Protein 5WOQ (pdb70)

Secondary structure (DSSP, 8-state):
---HHHHHHHHHHHHHHTTT--HHHHHHHHTS-HHHHHHHHTTSSPPPHHHHHHHHHHHT--HHHHHHHHHHHHHHHHH-/----HHHHHHHHHHHHHHHTT--HHHHHHHHTS-HHHHHHHHTT-S---HHHHHHHHHHHT--HHHHHHHHHHHHHHHHHHHHH-/--HHHHHHHHHHHHHHHTT--HHHHHHHHTS-HHHHHHHHTTSSPPPHHHHHHHHHHHT--HHHHHHHHHHHHHHHHHHHHH-

B-factor: mean 49.93, std 17.86, range [20.69, 115.76]

CATH classification: 1.10.260.40

Foldseek 3Di:
DDDLQQLLLCLLVCLQVVVPHALVQLCVQLVHDSVQNVCSNNSNDDDDPSSVVSSCVSSVHDPVVSVVSSVVVVVVVVVD/DPDDLLQLLLCLLVCLCVVVPHDLVQLCVQLVHDSVVNVCSNRSNDDDDPSSSCSSCVSSVHHVVVSVVSSVVVVVVVVVVVVVD/DDLQALLLCLLVVLCVVVPHDLCQLCVQLVHDSVVNNCSNNSNDDDDPSSSCSSCVSSVHDVVVSVVSSVVVVVVVVVVVVVD

Nearest PDB structures (foldseek):
  5woq-assembly2_C  TM=1.003E+00  e=6.553E-11  Mycolicibacterium smegmatis MC2 155
  4i6u-assembly1_A  TM=8.910E-01  e=2.067E-04  Enterobacter sp. RFL1396
  3fya-assembly1_A  TM=8.911E-01  e=2.067E-04  Enterobacter sp. RFL1396
  3g5g-assembly5_J  TM=8.930E-01  e=4.226E-04  Enterobacter sp. RFL1396
  3g5g-assembly1_A  TM=8.977E-01  e=5.266E-04  Enterobacter sp. RFL1396

Structure (mmCIF, N/CA/C/O backbone):
data_5WOQ
#
_entry.id   5WOQ
#
_cell.length_a   101.500
_cell.length_b   54.870
_cell.length_c   60.090
_cell.angle_alpha   90.000
_cell.angle_beta   117.100
_cell.angle_gamma   90.000
#
_symmetry.space_group_name_H-M   'C 1 2 1'
#
loop_
_entity.id
_entity.type
_entity.pdbx_description
1 polymer 'Transcriptional regulator ClgR'
2 water water
#
loop_
_atom_site.group_PDB
_atom_site.id
_atom_site.type_symbol
_atom_site.label_atom_id
_atom_site.label_alt_id
_atom_site.label_comp_id
_atom_site.label_asym_id
_atom_site.label_entity_id
_atom_site.label_seq_id
_atom_site.pdbx_PDB_ins_code
_atom_site.Cartn_x
_atom_site.Cartn_y
_atom_site.Cartn_z
_atom_site.occupancy
_atom_site.B_iso_or_equiv
_atom_site.auth_seq_id
_atom_site.auth_comp_id
_atom_site.auth_asym_id
_atom_site.auth_atom_id
_atom_site.pdbx_PDB_model_num
ATOM 1 N N . THR A 1 10 ? 28.304 -23.601 -26.371 1.00 91.85 2 THR A N 1
ATOM 2 C CA . THR A 1 10 ? 28.776 -24.328 -25.194 1.00 83.49 2 THR A CA 1
ATOM 3 C C . THR A 1 10 ? 27.605 -24.796 -24.329 1.00 77.75 2 THR A C 1
ATOM 4 O O . THR A 1 10 ? 27.307 -25.991 -24.274 1.00 71.47 2 THR A O 1
ATOM 6 N N . ALA A 1 11 ? 26.963 -23.846 -23.647 1.00 75.90 3 ALA A N 1
ATOM 7 C CA . ALA A 1 11 ? 25.780 -24.153 -22.854 1.00 71.07 3 ALA A CA 1
ATOM 8 C C . ALA A 1 11 ? 24.685 -24.719 -23.749 1.00 68.22 3 ALA A C 1
ATOM 9 O O . ALA A 1 11 ? 24.474 -24.254 -24.872 1.00 79.88 3 ALA A O 1
ATOM 11 N N . LEU A 1 12 ? 23.999 -25.741 -23.253 1.00 49.40 4 LEU A N 1
ATOM 12 C CA . LEU A 1 12 ? 22.995 -26.450 -24.032 1.00 44.96 4 LEU A CA 1
ATOM 13 C C . LEU A 1 12 ? 21.614 -25.853 -23.792 1.00 44.99 4 LEU A C 1
ATOM 14 O O . LEU A 1 12 ? 21.302 -25.398 -22.688 1.00 38.23 4 LEU A O 1
ATOM 19 N N . LEU A 1 13 ? 20.775 -25.886 -24.834 1.00 36.58 5 LEU A N 1
ATOM 20 C CA . LEU A 1 13 ? 19.406 -25.413 -24.680 1.00 42.28 5 LEU A CA 1
ATOM 21 C C . LEU A 1 13 ? 18.780 -25.904 -23.373 1.00 39.96 5 LEU A C 1
ATOM 22 O O . LEU A 1 13 ? 18.214 -25.112 -22.614 1.00 37.98 5 LEU A O 1
ATOM 27 N N . ARG A 1 14 ? 18.922 -27.199 -23.061 1.00 34.71 6 ARG A N 1
ATOM 28 C CA . ARG A 1 14 ? 18.207 -27.748 -21.902 1.00 35.89 6 ARG A CA 1
ATOM 29 C C . ARG A 1 14 ? 18.742 -27.212 -20.572 1.00 39.87 6 ARG A C 1
ATOM 30 O O . ARG A 1 14 ? 17.987 -27.136 -19.596 1.00 36.47 6 ARG A O 1
ATOM 38 N N . GLU A 1 15 ? 20.022 -26.833 -20.505 1.00 35.67 7 GLU A N 1
ATOM 39 C CA . GLU A 1 15 ? 20.549 -26.231 -19.278 1.00 34.81 7 GLU A CA 1
ATOM 40 C C . GLU A 1 15 ? 19.990 -24.828 -19.057 1.00 38.97 7 GLU A C 1
ATOM 41 O O . GLU A 1 15 ? 19.656 -24.454 -17.924 1.00 35.20 7 GLU A O 1
ATOM 47 N N . VAL A 1 16 ? 19.902 -24.029 -20.125 1.00 35.62 8 VAL A N 1
ATOM 48 C CA . VAL A 1 16 ? 19.395 -22.666 -19.989 1.00 34.45 8 VAL A CA 1
ATOM 49 C C . VAL A 1 16 ? 17.892 -22.682 -19.785 1.00 34.59 8 VAL A C 1
ATOM 50 O O . VAL A 1 16 ? 17.347 -21.891 -18.998 1.00 37.35 8 VAL A O 1
ATOM 54 N N . ILE A 1 17 ? 17.194 -23.595 -20.474 1.00 31.81 9 ILE A N 1
ATOM 55 C CA . ILE A 1 17 ? 15.759 -23.750 -20.241 1.00 33.62 9 ILE A CA 1
ATOM 56 C C . ILE A 1 17 ? 15.507 -24.212 -18.815 1.00 30.75 9 ILE A C 1
ATOM 57 O O . ILE A 1 17 ? 14.570 -23.744 -18.154 1.00 28.18 9 ILE A O 1
ATOM 62 N N . GLY A 1 18 ? 16.333 -25.147 -18.327 1.00 30.89 10 GLY A N 1
ATOM 63 C CA . GLY A 1 18 ? 16.118 -25.704 -16.999 1.00 28.75 10 GLY A CA 1
ATOM 64 C C . GLY A 1 18 ? 16.228 -24.656 -15.909 1.00 29.82 10 GLY A C 1
ATOM 65 O O . GLY A 1 18 ? 15.419 -24.630 -14.972 1.00 28.81 10 GLY A O 1
ATOM 66 N N . ASP A 1 19 ? 17.220 -23.769 -16.027 1.00 25.94 11 ASP A N 1
ATOM 67 C CA . ASP A 1 19 ? 17.380 -22.689 -15.056 1.00 32.98 11 ASP A CA 1
ATOM 68 C C . ASP A 1 19 ? 16.177 -21.767 -15.062 1.00 32.67 11 ASP A C 1
ATOM 69 O O . ASP A 1 19 ? 15.741 -21.302 -14.007 1.00 27.85 11 ASP A O 1
ATOM 74 N N . VAL A 1 20 ? 15.658 -21.456 -16.252 1.00 31.00 12 VAL A N 1
ATOM 75 C CA . VAL A 1 20 ? 14.457 -20.630 -16.359 1.00 29.21 12 VAL A CA 1
ATOM 76 C C . VAL A 1 20 ? 13.283 -21.322 -15.690 1.00 25.07 12 VAL A C 1
ATOM 77 O O . VAL A 1 20 ? 12.506 -20.691 -14.968 1.00 28.09 12 VAL A O 1
ATOM 81 N N . LEU A 1 21 ? 13.132 -22.633 -15.910 1.00 25.21 13 LEU A N 1
ATOM 82 C CA . LEU A 1 21 ? 12.014 -23.344 -15.278 1.00 29.01 13 LEU A CA 1
ATOM 83 C C . LEU A 1 21 ? 12.170 -23.389 -13.759 1.00 30.00 13 LEU A C 1
ATOM 84 O O . LEU A 1 21 ? 11.193 -23.205 -13.017 1.00 25.77 13 LEU A O 1
ATOM 89 N N . ARG A 1 22 ? 13.384 -23.638 -13.279 1.00 25.91 14 ARG A N 1
ATOM 90 C CA . ARG A 1 22 ? 13.619 -23.669 -11.838 1.00 29.24 14 ARG A CA 1
ATOM 91 C C . ARG A 1 22 ? 13.330 -22.317 -11.208 1.00 29.40 14 ARG A C 1
ATOM 92 O O . ARG A 1 22 ? 12.709 -22.241 -10.139 1.00 30.88 14 ARG A O 1
ATOM 100 N N . ASN A 1 23 ? 13.796 -21.238 -11.845 1.00 25.37 15 ASN A N 1
ATOM 101 C CA . ASN A 1 23 ? 13.535 -19.902 -11.321 1.00 28.08 15 ASN A CA 1
ATOM 102 C C . ASN A 1 23 ? 12.045 -19.595 -11.319 1.00 32.60 15 ASN A C 1
ATOM 103 O O . ASN A 1 23 ? 11.539 -18.984 -10.373 1.00 28.50 15 ASN A O 1
ATOM 108 N N . ALA A 1 24 ? 11.323 -20.002 -12.370 1.00 28.95 16 ALA A N 1
ATOM 109 C CA . ALA A 1 24 ? 9.873 -19.791 -12.378 1.00 28.62 16 ALA A CA 1
ATOM 110 C C . ALA A 1 24 ? 9.191 -20.537 -11.237 1.00 30.59 16 ALA A C 1
ATOM 111 O O . ALA A 1 24 ? 8.245 -20.017 -10.633 1.00 31.08 16 ALA A O 1
ATOM 113 N N . ARG A 1 25 ? 9.665 -21.738 -10.908 1.00 25.17 17 ARG A N 1
ATOM 114 C CA . ARG A 1 25 ? 9.039 -22.512 -9.826 1.00 26.69 17 ARG A CA 1
ATOM 115 C C . ARG A 1 25 ? 9.351 -21.907 -8.457 1.00 33.11 17 ARG A C 1
ATOM 116 O O . ARG A 1 25 ? 8.442 -21.680 -7.648 1.00 32.71 17 ARG A O 1
ATOM 124 N N . THR A 1 26 ? 10.633 -21.648 -8.166 1.00 32.03 18 THR A N 1
ATOM 125 C CA . THR A 1 26 ? 10.977 -21.147 -6.834 1.00 33.73 18 THR A CA 1
ATOM 126 C C . THR A 1 26 ? 10.483 -19.727 -6.641 1.00 33.74 18 THR A C 1
ATOM 127 O O . THR A 1 26 ? 10.227 -19.327 -5.506 1.00 37.61 18 THR A O 1
ATOM 131 N N . ASP A 1 27 ? 10.308 -18.964 -7.726 1.00 29.65 19 ASP A N 1
ATOM 132 C CA . ASP A 1 27 ? 9.721 -17.633 -7.579 1.00 34.14 19 ASP A CA 1
ATOM 133 C C . ASP A 1 27 ? 8.260 -17.673 -7.127 1.00 40.51 19 ASP A C 1
ATOM 134 O O . ASP A 1 27 ? 7.676 -16.603 -6.878 1.00 35.61 19 ASP A O 1
ATOM 139 N N . GLN A 1 28 ? 7.648 -18.863 -7.049 1.00 35.19 20 GLN A N 1
ATOM 140 C CA . GLN A 1 28 ? 6.324 -19.041 -6.443 1.00 26.43 20 GLN A CA 1
ATOM 141 C C . GLN A 1 28 ? 6.375 -19.957 -5.222 1.00 35.27 20 GLN A C 1
ATOM 142 O O . GLN A 1 28 ? 5.313 -20.402 -4.726 1.00 26.79 20 GLN A O 1
ATOM 148 N N . GLY A 1 29 ? 7.579 -20.273 -4.745 1.00 39.65 21 GLY A N 1
ATOM 149 C CA . GLY A 1 29 ? 7.753 -21.122 -3.584 1.00 47.97 21 GLY A CA 1
ATOM 150 C C . GLY A 1 29 ? 7.179 -22.510 -3.733 1.00 43.00 21 GLY A C 1
ATOM 151 O O . GLY A 1 29 ? 6.834 -23.130 -2.727 1.00 41.13 21 GLY A O 1
ATOM 152 N N . ARG A 1 30 ? 7.055 -23.013 -4.963 1.00 43.97 22 ARG A N 1
ATOM 153 C CA . ARG A 1 30 ? 6.483 -24.330 -5.198 1.00 39.13 22 ARG A CA 1
ATOM 154 C C . ARG A 1 30 ? 7.561 -25.393 -5.122 1.00 35.40 22 ARG A C 1
ATOM 155 O O . ARG A 1 30 ? 8.722 -25.142 -5.439 1.00 33.58 22 ARG A O 1
ATOM 163 N N . THR A 1 31 ? 7.167 -26.583 -4.704 1.00 34.05 23 THR A N 1
ATOM 164 C CA . THR A 1 31 ? 8.117 -27.676 -4.613 1.00 37.03 23 THR A CA 1
ATOM 165 C C . THR A 1 31 ? 8.165 -28.438 -5.935 1.00 31.47 23 THR A C 1
ATOM 166 O O . THR A 1 31 ? 7.237 -28.384 -6.747 1.00 34.69 23 THR A O 1
ATOM 170 N N . LEU A 1 32 ? 9.272 -29.153 -6.145 1.00 29.48 24 LEU A N 1
ATOM 171 C CA . LEU A 1 32 ? 9.307 -30.138 -7.219 1.00 33.81 24 LEU A CA 1
ATOM 172 C C . LEU A 1 32 ? 8.070 -31.033 -7.192 1.00 37.65 24 LEU A C 1
ATOM 173 O O . LEU A 1 32 ? 7.476 -31.321 -8.237 1.00 37.80 24 LEU A O 1
ATOM 178 N N . ARG A 1 33 ? 7.652 -31.475 -5.998 1.00 38.46 25 ARG A N 1
ATOM 179 C CA . ARG A 1 33 ? 6.481 -32.345 -5.919 1.00 41.00 25 ARG A CA 1
ATOM 180 C C . ARG A 1 33 ? 5.238 -31.669 -6.494 1.00 36.91 25 ARG A C 1
ATOM 181 O O . ARG A 1 33 ? 4.486 -32.287 -7.255 1.00 34.03 25 ARG A O 1
ATOM 189 N N . GLU A 1 34 ? 5.005 -30.398 -6.153 1.00 34.38 26 GLU A N 1
ATOM 190 C CA . GLU A 1 34 ? 3.771 -29.738 -6.582 1.00 34.12 26 GLU A CA 1
ATOM 191 C C . GLU A 1 34 ? 3.742 -29.516 -8.088 1.00 33.76 26 GLU A C 1
ATOM 192 O O . GLU A 1 34 ? 2.700 -29.692 -8.737 1.00 32.24 26 GLU A O 1
ATOM 198 N N . VAL A 1 35 ? 4.869 -29.104 -8.659 1.00 30.52 27 VAL A N 1
ATOM 199 C CA . VAL A 1 35 ? 4.911 -28.842 -10.093 1.00 30.91 27 VAL A CA 1
ATOM 200 C C . VAL A 1 35 ? 4.882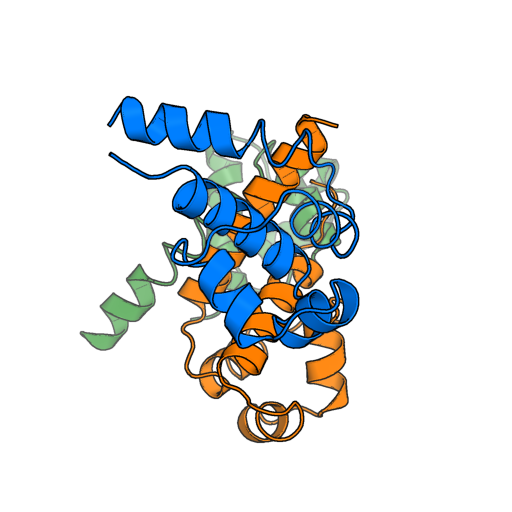 -30.152 -10.875 1.00 30.37 27 VAL A C 1
ATOM 201 O O . VAL A 1 35 ? 4.197 -30.266 -11.895 1.00 29.85 27 VAL A O 1
ATOM 205 N N . SER A 1 36 ? 5.605 -31.165 -10.397 1.00 27.02 28 SER A N 1
ATOM 206 C CA . SER A 1 36 ? 5.614 -32.449 -11.088 1.00 30.44 28 SER A CA 1
ATOM 207 C C . SER A 1 36 ? 4.240 -33.122 -11.033 1.00 33.10 28 SER A C 1
ATOM 208 O O . SER A 1 36 ? 3.803 -33.711 -12.024 1.00 37.80 28 SER A O 1
ATOM 211 N N . ASP A 1 37 ? 3.534 -33.031 -9.899 1.00 33.68 29 ASP A N 1
ATOM 212 C CA . ASP A 1 37 ? 2.161 -33.539 -9.848 1.00 37.80 29 ASP A CA 1
ATOM 213 C C . ASP A 1 37 ? 1.277 -32.832 -10.860 1.00 39.77 29 ASP A C 1
ATOM 214 O O . ASP A 1 37 ? 0.466 -33.467 -11.549 1.00 39.43 29 ASP A O 1
ATOM 219 N N . ALA A 1 38 ? 1.409 -31.508 -10.951 1.00 36.79 30 ALA A N 1
ATOM 220 C CA . ALA A 1 38 ? 0.556 -30.733 -11.845 1.00 40.65 30 ALA A CA 1
ATOM 221 C C . ALA A 1 38 ? 0.863 -31.048 -13.302 1.00 39.87 30 ALA A C 1
ATOM 222 O O . ALA A 1 38 ? -0.051 -31.179 -14.125 1.00 43.90 30 ALA A O 1
ATOM 224 N N . ALA A 1 39 ? 2.145 -31.201 -13.625 1.00 34.26 31 ALA A N 1
ATOM 225 C CA . ALA A 1 39 ? 2.633 -31.538 -14.954 1.00 37.62 31 ALA A CA 1
ATOM 226 C C . ALA A 1 39 ? 2.562 -33.026 -15.250 1.00 43.31 31 ALA A C 1
ATOM 227 O O . ALA A 1 39 ? 2.887 -33.426 -16.370 1.00 42.13 31 ALA A O 1
ATOM 229 N N . ARG A 1 40 ? 2.190 -33.848 -14.267 1.00 42.21 32 ARG A N 1
ATOM 230 C CA . ARG A 1 40 ? 2.040 -35.291 -14.444 1.00 44.73 32 ARG A CA 1
ATOM 231 C C . ARG A 1 40 ? 3.349 -35.956 -14.879 1.00 47.09 32 ARG A C 1
ATOM 232 O O . ARG A 1 40 ? 3.389 -36.763 -15.811 1.00 48.63 32 ARG A O 1
ATOM 240 N N . VAL A 1 41 ? 4.433 -35.626 -14.176 1.00 40.50 33 VAL A N 1
ATOM 241 C CA . VAL A 1 41 ? 5.725 -36.268 -14.385 1.00 40.63 33 VAL A CA 1
ATOM 242 C C . VAL A 1 41 ? 6.321 -36.570 -13.027 1.00 41.95 33 VAL A C 1
ATOM 243 O O . VAL A 1 41 ? 5.935 -35.987 -12.012 1.00 44.26 33 VAL A O 1
ATOM 247 N N . SER A 1 42 ? 7.285 -37.482 -13.016 1.00 38.16 34 SER A N 1
ATOM 248 C CA . SER A 1 42 ? 7.934 -37.817 -11.763 1.00 42.02 34 SER A CA 1
ATOM 249 C C . SER A 1 42 ? 8.728 -36.625 -11.251 1.00 39.90 34 SER A C 1
ATOM 250 O O . SER A 1 42 ? 9.210 -35.786 -12.016 1.00 35.03 34 SER A O 1
ATOM 253 N N . LEU A 1 43 ? 8.829 -36.546 -9.928 1.00 38.25 35 LEU A N 1
ATOM 254 C CA . LEU A 1 43 ? 9.662 -35.532 -9.295 1.00 42.69 35 LEU A CA 1
ATOM 255 C C . LEU A 1 43 ? 11.100 -35.597 -9.816 1.00 43.73 35 LEU A C 1
ATOM 256 O O . LEU A 1 43 ? 11.706 -34.570 -10.149 1.00 36.27 35 LEU A O 1
ATOM 261 N N . GLY A 1 44 ? 11.655 -36.806 -9.917 1.00 38.07 36 GLY A N 1
ATOM 262 C CA . GLY A 1 44 ? 13.037 -36.936 -10.364 1.00 40.99 36 GLY A CA 1
ATOM 263 C C . GLY A 1 44 ? 13.230 -36.486 -11.799 1.00 43.45 36 GLY A C 1
ATOM 264 O O . GLY A 1 44 ? 14.262 -35.904 -12.149 1.00 38.29 36 GLY A O 1
ATOM 265 N N . TYR A 1 45 ? 12.234 -36.733 -12.649 1.00 39.35 37 TYR A N 1
ATOM 266 C CA . TYR A 1 45 ? 12.321 -36.247 -14.014 1.00 37.62 37 TYR A CA 1
ATOM 267 C C . TYR A 1 45 ? 12.310 -34.727 -14.052 1.00 37.95 37 TYR A C 1
ATOM 268 O O . TYR A 1 45 ? 13.128 -34.113 -14.744 1.00 33.82 37 TYR A O 1
ATOM 277 N N . LEU A 1 46 ? 11.395 -34.095 -13.307 1.00 34.17 38 LEU A N 1
ATOM 278 C CA . LEU A 1 46 ? 11.379 -32.636 -13.290 1.00 29.88 38 LEU A CA 1
ATOM 279 C C . LEU A 1 46 ? 12.698 -32.082 -12.765 1.00 25.82 38 LEU A C 1
ATOM 28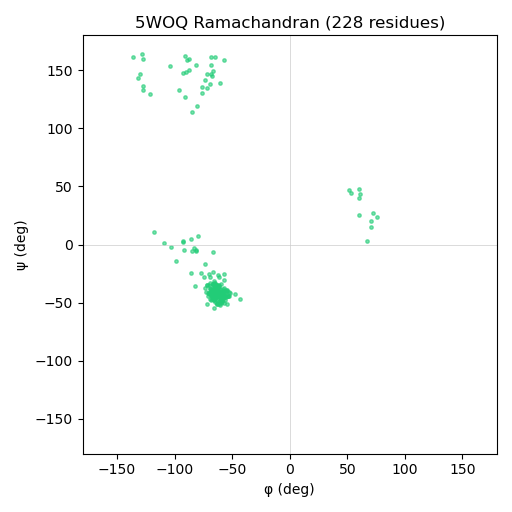0 O O . LEU A 1 46 ? 13.252 -31.135 -13.340 1.00 31.52 38 LEU A O 1
ATOM 285 N N . SER A 1 47 ? 13.228 -32.667 -11.684 1.00 27.08 39 SER A N 1
ATOM 286 C CA . SER A 1 47 ? 14.487 -32.185 -11.135 1.00 33.00 39 SER A CA 1
ATOM 287 C C . SER A 1 47 ? 15.587 -32.222 -12.187 1.00 36.93 39 SER A C 1
ATOM 288 O O . SER A 1 47 ? 16.334 -31.256 -12.344 1.00 29.52 39 SER A O 1
ATOM 291 N N . GLU A 1 48 ? 15.686 -33.331 -12.928 1.00 30.78 40 GLU A N 1
ATOM 292 C CA . GLU A 1 48 ? 16.714 -33.463 -13.961 1.00 34.67 40 GLU A CA 1
ATOM 293 C C . GLU A 1 48 ? 16.501 -32.500 -15.129 1.00 36.93 40 GLU A C 1
ATOM 294 O O . GLU A 1 48 ? 17.481 -32.033 -15.729 1.00 38.22 40 GLU A O 1
ATOM 300 N N . VAL A 1 49 ? 15.246 -32.200 -15.476 1.00 29.59 41 VAL A N 1
ATOM 301 C CA . VAL A 1 49 ? 14.966 -31.171 -16.477 1.00 29.70 41 VAL A CA 1
ATOM 302 C C . VAL A 1 49 ? 15.454 -29.814 -15.983 1.00 33.76 41 VAL A C 1
ATOM 303 O O . VAL A 1 49 ? 16.097 -29.057 -16.722 1.00 31.05 41 VAL A O 1
ATOM 307 N N . GLU A 1 50 ? 15.183 -29.493 -14.714 1.00 26.12 42 GLU A N 1
ATOM 308 C CA . GLU A 1 50 ? 15.609 -28.207 -14.159 1.00 28.77 42 GLU A CA 1
ATOM 309 C C . GLU A 1 50 ? 17.129 -28.087 -14.117 1.00 33.10 42 GLU A C 1
ATOM 310 O O . GLU A 1 50 ? 17.680 -26.994 -14.323 1.00 31.33 42 GLU A O 1
ATOM 316 N N . ARG A 1 51 ? 17.822 -29.191 -13.812 1.00 31.90 43 ARG A N 1
ATOM 317 C CA A ARG A 1 51 ? 19.281 -29.204 -13.783 0.50 30.54 43 ARG A CA 1
ATOM 318 C CA B ARG A 1 51 ? 19.279 -29.205 -13.784 0.50 30.56 43 ARG A CA 1
ATOM 319 C C . ARG A 1 51 ? 19.902 -29.282 -15.172 1.00 31.94 43 ARG A C 1
ATOM 320 O O . ARG A 1 51 ? 21.132 -29.306 -15.283 1.00 34.63 43 ARG A O 1
ATOM 335 N N . GLY A 1 52 ? 19.097 -29.350 -16.226 1.00 35.30 44 GLY A N 1
ATOM 336 C CA . GLY A 1 52 ? 19.665 -29.410 -17.558 1.00 36.56 44 GLY A CA 1
ATOM 337 C C . GLY A 1 52 ? 20.242 -30.746 -17.958 1.00 37.13 44 GLY A C 1
ATOM 338 O O . GLY A 1 52 ? 21.089 -30.800 -18.853 1.00 36.23 44 GLY A O 1
ATOM 339 N N . ARG A 1 53 ? 19.806 -31.840 -17.353 1.00 33.71 45 ARG A N 1
ATOM 340 C CA A ARG A 1 53 ? 20.341 -33.144 -17.711 0.50 41.54 45 ARG A CA 1
ATOM 341 C CA B ARG A 1 53 ? 20.334 -33.152 -17.691 0.50 41.48 45 ARG A CA 1
ATOM 342 C C . ARG A 1 53 ? 19.343 -34.025 -18.449 1.00 45.25 45 ARG A C 1
ATOM 343 O O . ARG A 1 53 ? 19.746 -35.066 -18.982 1.00 45.27 45 ARG A O 1
ATOM 358 N N . LYS A 1 54 ? 18.066 -33.630 -18.518 1.00 37.07 46 LYS A N 1
ATOM 359 C CA . LYS A 1 54 ? 17.064 -34.340 -19.302 1.00 38.87 46 LYS A CA 1
ATOM 360 C C . LYS A 1 54 ? 16.366 -33.358 -20.233 1.00 38.08 46 LYS A C 1
ATOM 361 O O . LYS A 1 54 ? 16.001 -32.257 -19.815 1.00 40.15 46 LYS A O 1
ATOM 363 N N . GLU A 1 55 ? 16.161 -33.756 -21.487 1.00 34.61 47 GLU A N 1
ATOM 364 C CA . GLU A 1 55 ? 15.385 -32.933 -22.410 1.00 34.94 47 GLU A CA 1
ATOM 365 C C . GLU A 1 55 ? 13.901 -33.063 -22.097 1.00 44.19 47 GLU A C 1
ATOM 366 O O . GLU A 1 55 ? 13.382 -34.179 -21.985 1.00 44.29 47 GLU A O 1
ATOM 372 N N . ALA A 1 56 ? 13.213 -31.931 -21.975 1.00 36.50 48 ALA A N 1
ATOM 373 C CA . ALA A 1 56 ? 11.763 -31.941 -21.833 1.00 34.35 48 ALA A CA 1
ATOM 374 C C . ALA A 1 56 ? 11.111 -31.855 -23.207 1.00 32.70 48 ALA A C 1
ATOM 375 O O . ALA A 1 56 ? 11.433 -30.961 -23.993 1.00 33.50 48 ALA A O 1
ATOM 377 N N . SER A 1 57 ? 10.204 -32.791 -23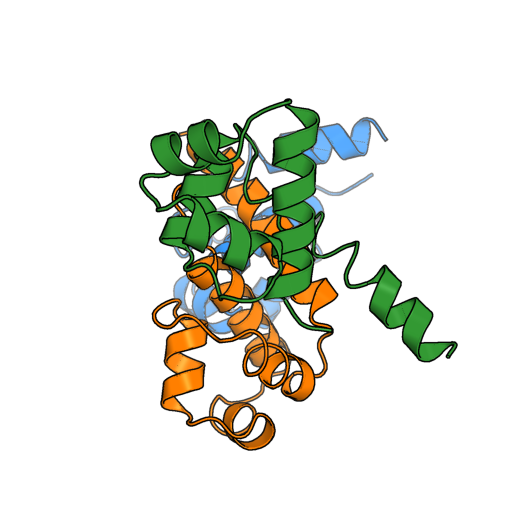.500 1.00 36.51 49 SER A N 1
ATOM 378 C CA . SER A 1 57 ? 9.407 -32.700 -24.716 1.00 36.35 49 SER A CA 1
ATOM 379 C C . SER A 1 57 ? 8.636 -31.380 -24.746 1.00 41.54 49 SER A C 1
ATOM 380 O O . SER A 1 57 ? 8.418 -30.730 -23.715 1.00 35.41 49 SER A O 1
ATOM 383 N N . SER A 1 58 ? 8.233 -30.967 -25.950 1.00 33.19 50 SER A N 1
ATOM 384 C CA . SER A 1 58 ? 7.412 -29.761 -26.038 1.00 34.37 50 SER A CA 1
ATOM 385 C C . SER A 1 58 ? 6.144 -29.911 -25.215 1.00 29.95 50 SER A C 1
ATOM 386 O O . SER A 1 58 ? 5.693 -28.956 -24.566 1.00 32.39 50 SER A O 1
ATOM 389 N N . GLU A 1 59 ? 5.559 -31.111 -25.222 1.00 29.78 51 GLU A N 1
ATOM 390 C CA . GLU A 1 59 ? 4.330 -31.335 -24.458 1.00 30.79 51 GLU A CA 1
ATOM 391 C C . GLU A 1 59 ? 4.571 -31.157 -22.961 1.00 35.08 51 GLU A C 1
ATOM 392 O O . GLU A 1 59 ? 3.758 -30.542 -22.252 1.00 33.85 51 GLU A O 1
ATOM 398 N N . LEU A 1 60 ? 5.682 -31.683 -22.456 1.00 36.24 52 LEU A N 1
ATOM 399 C CA . LEU A 1 60 ? 5.955 -31.532 -21.032 1.00 38.82 52 LEU A CA 1
ATOM 400 C C . LEU A 1 60 ? 6.312 -30.091 -20.686 1.00 38.06 52 LEU A C 1
ATOM 401 O O . LEU A 1 60 ? 5.875 -29.565 -19.658 1.00 38.55 52 LEU A O 1
ATOM 406 N N . LEU A 1 61 ? 7.111 -29.435 -21.524 1.00 30.31 53 LEU A N 1
ATOM 407 C CA . LEU A 1 61 ? 7.384 -28.018 -21.317 1.00 28.31 53 LEU A CA 1
ATOM 408 C C . LEU A 1 61 ? 6.090 -27.218 -21.199 1.00 31.29 53 LEU A C 1
ATOM 409 O O . LEU A 1 61 ? 5.964 -26.338 -20.337 1.00 30.86 53 LEU A O 1
ATOM 414 N N . SER A 1 62 ? 5.126 -27.487 -22.072 1.00 25.66 54 SER A N 1
ATOM 415 C CA A SER A 1 62 ? 3.874 -26.744 -22.008 0.38 28.14 54 SER A CA 1
ATOM 416 C CA B SER A 1 62 ? 3.873 -26.743 -22.007 0.62 26.34 54 SER A CA 1
ATOM 417 C C . SER A 1 62 ? 3.127 -27.056 -20.719 1.00 24.88 54 SER A C 1
ATOM 418 O O . SER A 1 62 ? 2.513 -26.166 -20.122 1.00 29.98 54 SER A O 1
ATOM 423 N N . ALA A 1 63 ? 3.177 -28.313 -20.279 1.00 26.55 55 ALA A N 1
ATOM 424 C CA . ALA A 1 63 ? 2.518 -28.696 -19.034 1.00 28.85 55 ALA A CA 1
ATOM 425 C C . ALA A 1 63 ? 3.163 -28.017 -17.831 1.00 27.12 55 ALA A C 1
ATOM 426 O O . ALA A 1 63 ? 2.458 -27.623 -16.888 1.00 27.31 55 ALA A O 1
ATOM 428 N N . ILE A 1 64 ? 4.498 -27.868 -17.837 1.00 26.10 56 ILE A N 1
ATOM 429 C CA . ILE A 1 64 ? 5.188 -27.149 -16.766 1.00 30.35 56 ILE A CA 1
ATOM 430 C C . ILE A 1 64 ? 4.845 -25.665 -16.799 1.00 25.88 56 ILE A C 1
ATOM 431 O O . ILE A 1 64 ? 4.564 -25.061 -15.758 1.00 29.97 56 ILE A O 1
ATOM 436 N N . CYS A 1 65 ? 4.889 -25.044 -17.980 1.00 24.07 57 CYS A N 1
ATOM 437 C CA . CYS A 1 65 ? 4.479 -23.644 -18.084 1.00 29.50 57 CYS A CA 1
ATOM 438 C C . CYS A 1 65 ? 3.054 -23.437 -17.574 1.00 27.08 57 CYS A C 1
ATOM 439 O O . CYS A 1 65 ? 2.763 -22.438 -16.911 1.00 34.57 57 CYS A O 1
ATOM 442 N N . ASP A 1 66 ? 2.150 -24.349 -17.900 1.00 26.31 58 ASP A N 1
ATOM 443 C CA A ASP A 1 66 ? 0.772 -24.232 -17.427 0.63 28.67 58 ASP A CA 1
ATOM 444 C CA B ASP A 1 66 ? 0.782 -24.201 -17.423 0.37 28.37 58 ASP A CA 1
ATOM 445 C C . ASP A 1 66 ? 0.703 -24.350 -15.907 1.00 27.18 58 ASP A C 1
ATOM 446 O O . ASP A 1 66 ? -0.017 -23.591 -15.246 1.00 30.54 58 ASP A O 1
ATOM 455 N N . ALA A 1 67 ? 1.444 -25.309 -15.334 1.00 28.14 59 ALA A N 1
ATOM 456 C CA . ALA A 1 67 ? 1.467 -25.473 -13.883 1.00 27.95 59 ALA A CA 1
ATOM 457 C C . ALA A 1 67 ? 2.023 -24.240 -13.190 1.00 30.19 59 ALA A C 1
ATOM 458 O O . ALA A 1 67 ? 1.708 -23.985 -12.024 1.00 27.56 59 ALA A O 1
ATOM 460 N N . LEU A 1 68 ? 2.854 -23.472 -13.876 1.00 29.18 60 LEU A N 1
ATOM 461 C CA . LEU A 1 68 ? 3.464 -22.294 -13.288 1.00 31.30 60 LEU A CA 1
ATOM 462 C C . LEU A 1 68 ? 2.815 -20.999 -13.744 1.00 31.12 60 LEU A C 1
ATOM 463 O O . LEU A 1 68 ? 3.243 -19.928 -13.299 1.00 38.44 60 LEU A O 1
ATOM 468 N N . ASP A 1 69 ? 1.823 -21.065 -14.631 1.00 30.22 61 ASP A N 1
ATOM 469 C CA . ASP A 1 69 ? 1.200 -19.870 -15.212 1.00 31.45 61 ASP A CA 1
ATOM 470 C C . ASP A 1 69 ? 2.259 -18.925 -15.778 1.00 31.03 61 ASP A C 1
ATOM 471 O O . ASP A 1 69 ? 2.269 -17.724 -15.508 1.00 35.42 61 ASP A O 1
ATOM 476 N N . VAL A 1 70 ? 3.192 -19.484 -16.538 1.00 32.95 62 VAL A N 1
ATOM 477 C CA A VAL A 1 70 ? 4.210 -18.716 -17.242 0.44 29.74 62 VAL A CA 1
ATOM 478 C CA B VAL A 1 70 ? 4.214 -18.719 -17.242 0.56 29.53 62 VAL A CA 1
ATOM 479 C C . VAL A 1 70 ? 4.036 -18.986 -18.732 1.00 29.23 62 VAL A C 1
ATOM 480 O O . VAL A 1 70 ? 3.918 -20.145 -19.126 1.00 31.68 62 VAL A O 1
ATOM 487 N N . PRO A 1 71 ? 3.968 -17.961 -19.574 1.00 29.66 63 PRO A N 1
ATOM 488 C CA . PRO A 1 71 ? 3.852 -18.207 -21.012 1.00 33.52 63 PRO A CA 1
ATOM 489 C C . PRO A 1 71 ? 5.146 -18.785 -21.559 1.00 33.43 63 PRO A C 1
ATOM 490 O O . PRO A 1 71 ? 6.242 -18.333 -21.213 1.00 31.51 63 PRO A O 1
ATOM 494 N N . LEU A 1 72 ? 4.999 -19.778 -22.437 1.00 29.11 64 LEU A N 1
ATOM 495 C CA . LEU A 1 72 ? 6.156 -20.350 -23.117 1.00 31.20 64 LEU A CA 1
ATOM 496 C C . LEU A 1 72 ? 6.938 -19.292 -23.884 1.00 30.75 64 LEU A C 1
ATOM 497 O O . LEU A 1 72 ? 8.154 -19.416 -24.039 1.00 31.19 64 LEU A O 1
ATOM 502 N N . SER A 1 73 ? 6.268 -18.249 -24.376 1.00 35.99 65 SER A N 1
ATOM 503 C CA . SER A 1 73 ? 6.999 -17.182 -25.048 1.00 32.21 65 SER A CA 1
ATOM 504 C C . SER A 1 73 ? 8.021 -16.549 -24.112 1.00 35.29 65 SER A C 1
ATOM 505 O O . SER A 1 73 ? 9.149 -16.255 -24.518 1.00 33.41 65 SER A O 1
ATOM 508 N N . ARG A 1 74 ? 7.636 -16.313 -22.852 1.00 30.03 66 ARG A N 1
ATOM 509 C CA A ARG A 1 74 ? 8.550 -15.688 -21.903 0.52 34.76 66 ARG A CA 1
ATOM 510 C CA B ARG A 1 74 ? 8.555 -15.684 -21.912 0.48 34.64 66 ARG A CA 1
ATOM 511 C C . ARG A 1 74 ? 9.673 -16.632 -21.503 1.00 30.23 66 ARG A C 1
ATOM 512 O O . ARG A 1 74 ? 10.797 -16.186 -21.252 1.00 33.52 66 ARG A O 1
ATOM 527 N N . VAL A 1 75 ? 9.383 -17.930 -21.410 1.00 29.43 67 VAL A N 1
ATOM 528 C CA . VAL A 1 75 ? 10.432 -18.907 -21.138 1.00 27.90 67 VAL A CA 1
ATOM 529 C C . VAL A 1 75 ? 11.481 -18.869 -22.248 1.00 28.21 67 VAL A C 1
ATOM 530 O O . VAL A 1 75 ? 12.690 -18.851 -21.983 1.00 28.38 67 VAL A O 1
ATOM 534 N N . LEU A 1 76 ? 11.026 -18.828 -23.504 1.00 26.44 68 LEU A N 1
ATOM 535 C CA . LEU A 1 76 ? 11.952 -18.817 -24.640 1.00 24.23 68 LEU A CA 1
ATOM 536 C C . LEU A 1 76 ? 12.756 -17.524 -24.696 1.00 26.46 68 LEU A C 1
ATOM 537 O O . LEU A 1 76 ? 13.968 -17.553 -24.934 1.00 29.59 68 LEU A O 1
ATOM 542 N N . THR A 1 77 ? 12.098 -16.381 -24.502 1.00 27.33 69 THR A N 1
ATOM 543 C CA A THR A 1 77 ? 12.789 -15.097 -24.533 0.73 31.23 69 THR A CA 1
ATOM 544 C CA B THR A 1 77 ? 12.826 -15.121 -24.563 0.27 31.74 69 THR A CA 1
ATOM 545 C C . THR A 1 77 ? 13.798 -14.991 -23.397 1.00 31.83 69 THR A C 1
ATOM 546 O O . THR A 1 77 ? 14.920 -14.506 -23.578 1.00 31.63 69 THR A O 1
ATOM 553 N N . ASP A 1 78 ? 13.406 -15.434 -22.205 1.00 31.37 70 ASP A N 1
ATOM 554 C CA . ASP A 1 78 ? 14.339 -15.363 -21.088 1.00 35.12 70 ASP A CA 1
ATOM 555 C C . ASP A 1 78 ? 15.517 -16.295 -21.303 1.00 32.96 70 ASP A C 1
ATOM 556 O O . ASP A 1 78 ? 16.652 -15.956 -20.957 1.00 35.26 70 ASP A O 1
ATOM 561 N N . ALA A 1 79 ? 15.256 -17.478 -21.865 1.00 30.17 71 ALA A N 1
ATOM 562 C CA . ALA A 1 79 ? 16.328 -18.413 -22.177 1.00 31.99 71 ALA A CA 1
ATOM 563 C C . ALA A 1 79 ? 17.260 -17.839 -23.224 1.00 30.27 71 ALA A C 1
ATOM 564 O O . ALA A 1 79 ? 18.477 -18.027 -23.141 1.00 30.84 71 ALA A O 1
ATOM 566 N N . GLY A 1 80 ? 16.698 -17.160 -24.229 1.00 27.99 72 GLY A N 1
ATOM 567 C CA . GLY A 1 80 ? 17.524 -16.523 -25.249 1.00 34.39 72 GLY A CA 1
ATOM 568 C C . GLY A 1 80 ? 18.402 -15.419 -24.689 1.00 37.44 72 GLY A C 1
ATOM 569 O O . GLY A 1 80 ? 19.580 -15.306 -25.051 1.00 32.76 72 GLY A O 1
ATOM 570 N N . GLU A 1 81 ? 17.844 -14.587 -23.794 1.00 33.83 73 GLU A N 1
ATOM 571 C CA . GLU A 1 81 ? 18.641 -13.543 -23.148 1.00 40.16 73 GLU A CA 1
ATOM 572 C C . GLU A 1 81 ? 19.751 -14.152 -22.305 1.00 40.10 73 GLU A C 1
ATOM 573 O O . GLU A 1 81 ? 20.883 -13.657 -22.303 1.00 45.72 73 GLU A O 1
ATOM 579 N N . SER A 1 82 ? 19.446 -15.229 -21.582 1.00 39.14 74 SER A N 1
ATOM 580 C CA . SER A 1 82 ? 20.484 -15.902 -20.813 1.00 41.51 74 SER A CA 1
ATOM 581 C C . SER A 1 82 ? 21.540 -16.488 -21.733 1.00 43.81 74 SER A C 1
ATOM 582 O O . SER A 1 82 ? 22.742 -16.350 -21.483 1.00 48.36 74 SER A O 1
ATOM 585 N N . MET A 1 83 ? 21.105 -17.155 -22.797 1.00 41.86 75 MET A N 1
ATOM 586 C CA . MET A 1 83 ? 22.052 -17.765 -23.723 1.00 36.58 75 MET A CA 1
ATOM 587 C C . MET A 1 83 ? 22.911 -16.701 -24.402 1.00 42.52 75 MET A C 1
ATOM 588 O O . MET A 1 83 ? 24.100 -16.928 -24.667 1.00 43.37 75 MET A O 1
ATOM 593 N N . ALA A 1 84 ? 22.337 -15.522 -24.672 1.00 44.69 76 ALA A N 1
ATOM 594 C CA . ALA A 1 84 ? 23.125 -14.432 -25.243 1.00 44.70 76 ALA A CA 1
ATOM 595 C C . ALA A 1 84 ? 24.199 -13.966 -24.272 1.00 48.34 76 ALA A C 1
ATOM 596 O O . ALA A 1 84 ? 25.322 -13.646 -24.682 1.00 49.87 76 ALA A O 1
ATOM 598 N N . ARG A 1 85 ? 23.870 -13.922 -22.979 1.00 47.56 77 ARG A N 1
ATOM 599 C CA . ARG A 1 85 ? 24.871 -13.623 -21.967 1.00 57.06 77 ARG A CA 1
ATOM 600 C C . ARG A 1 85 ? 25.989 -14.652 -21.990 1.00 59.74 77 ARG A C 1
ATOM 601 O O . ARG A 1 85 ? 27.173 -14.298 -21.989 1.00 65.97 77 ARG A O 1
ATOM 609 N N . ARG A 1 86 ? 25.629 -15.937 -22.016 1.00 55.88 78 ARG A N 1
ATOM 610 C CA . ARG A 1 86 ? 26.642 -16.987 -22.034 1.00 59.17 78 ARG A CA 1
ATOM 611 C C . ARG A 1 86 ? 27.530 -16.883 -23.269 1.00 63.85 78 ARG A C 1
ATOM 612 O O . ARG A 1 86 ? 28.756 -17.020 -23.170 1.00 71.31 78 ARG A O 1
ATOM 614 N N . GLU A 1 87 ? 26.931 -16.642 -24.441 1.00 58.89 79 GLU A N 1
ATOM 615 C CA . GLU A 1 87 ? 27.726 -16.460 -25.654 1.00 58.52 79 GLU A CA 1
ATOM 616 C C . GLU A 1 87 ? 28.658 -15.259 -25.521 1.00 69.58 79 GLU A C 1
ATOM 617 O O . GLU A 1 87 ? 29.800 -15.288 -25.999 1.00 68.07 79 GLU A O 1
ATOM 623 N N . HIS A 1 88 ? 28.190 -14.194 -24.863 1.00 74.74 80 HIS A N 1
ATOM 624 C CA . HIS A 1 88 ? 28.988 -12.981 -24.733 1.00 81.74 80 HIS A CA 1
ATOM 625 C C . HIS A 1 88 ? 30.133 -13.141 -23.741 1.00 85.57 80 HIS A C 1
ATOM 626 O O . HIS A 1 88 ? 31.064 -12.329 -23.753 1.00 87.84 80 HIS A O 1
ATOM 628 N N . ASP A 1 89 ? 30.083 -14.157 -22.886 1.00 86.22 81 ASP A N 1
ATOM 629 C CA . ASP A 1 89 ? 31.148 -14.405 -21.922 1.00 95.00 81 ASP A CA 1
ATOM 630 C C . ASP A 1 89 ? 32.127 -15.448 -22.461 1.00 96.29 81 ASP A C 1
ATOM 631 O O . ASP A 1 89 ? 32.061 -15.829 -23.634 1.00 93.33 81 ASP A O 1
ATOM 636 N N . MET B 1 9 ? 7.511 -5.986 -9.232 1.00 87.61 1 MET B N 1
ATOM 637 C CA . MET B 1 9 ? 7.496 -4.777 -8.418 1.00 90.15 1 MET B CA 1
ATOM 638 C C . MET B 1 9 ? 6.195 -4.688 -7.629 1.00 95.03 1 MET B C 1
ATOM 639 O O . MET B 1 9 ? 5.935 -3.697 -6.941 1.00 99.22 1 MET B O 1
ATOM 641 N N . THR B 1 10 ? 5.377 -5.734 -7.745 1.00 92.53 2 THR B N 1
ATOM 642 C CA . THR B 1 10 ? 4.117 -5.837 -7.023 1.00 91.21 2 THR B CA 1
ATOM 643 C C . THR B 1 10 ? 4.162 -6.887 -5.922 1.00 82.24 2 THR B C 1
ATOM 644 O O . THR B 1 10 ? 3.145 -7.102 -5.249 1.00 82.66 2 THR B O 1
ATOM 648 N N . ALA B 1 11 ? 5.305 -7.550 -5.730 1.00 66.93 3 ALA B N 1
ATOM 649 C CA . ALA B 1 11 ? 5.459 -8.600 -4.732 1.00 53.84 3 ALA B CA 1
ATOM 650 C C . ALA B 1 11 ? 6.064 -8.024 -3.460 1.00 43.43 3 ALA B C 1
ATOM 651 O O . ALA B 1 11 ? 7.063 -7.297 -3.507 1.00 46.74 3 ALA B O 1
ATOM 653 N N . LEU B 1 12 ? 5.468 -8.372 -2.329 1.00 39.58 4 LEU B N 1
ATOM 654 C CA . LEU B 1 12 ? 5.911 -7.899 -1.028 1.00 33.93 4 LEU B CA 1
ATOM 655 C C . LEU B 1 12 ? 7.078 -8.713 -0.512 1.00 33.63 4 LEU B C 1
ATOM 656 O O . LEU B 1 12 ? 7.188 -9.911 -0.785 1.00 31.64 4 LEU B O 1
ATOM 661 N N . LEU B 1 13 ? 7.873 -8.076 0.353 1.00 35.23 5 LEU B N 1
ATOM 662 C CA . LEU B 1 13 ? 9.054 -8.735 0.890 1.00 34.24 5 LEU B CA 1
ATOM 663 C C . LEU B 1 13 ? 8.682 -10.016 1.623 1.00 34.21 5 LEU B C 1
ATOM 664 O O . LEU B 1 13 ? 9.358 -11.039 1.466 1.00 26.90 5 LEU B O 1
ATOM 669 N N . ARG B 1 14 ? 7.596 -9.992 2.408 1.00 27.52 6 ARG B N 1
ATOM 670 C CA . ARG B 1 14 ? 7.225 -11.196 3.147 1.00 26.86 6 ARG B CA 1
ATOM 671 C C . ARG B 1 14 ? 6.818 -12.335 2.211 1.00 26.28 6 ARG B C 1
ATOM 672 O O . ARG B 1 14 ? 7.018 -13.508 2.556 1.00 28.59 6 ARG B O 1
ATOM 680 N N . GLU B 1 15 ? 6.236 -12.023 1.045 1.00 25.53 7 GLU B N 1
ATOM 681 C CA . GLU B 1 15 ? 5.916 -13.069 0.076 1.00 30.39 7 GLU B CA 1
ATOM 682 C C . GLU B 1 15 ? 7.179 -13.726 -0.456 1.00 32.48 7 GLU B C 1
ATOM 683 O O . GLU B 1 15 ? 7.251 -14.957 -0.569 1.00 24.90 7 GLU B O 1
ATOM 689 N N . VAL B 1 16 ? 8.175 -12.914 -0.822 1.00 26.27 8 VAL B N 1
ATOM 690 C CA . VAL B 1 16 ? 9.378 -13.461 -1.442 1.00 27.97 8 VAL B CA 1
ATOM 691 C C . VAL B 1 16 ? 10.201 -14.226 -0.416 1.00 31.25 8 VAL B C 1
ATOM 692 O O . VAL B 1 16 ? 10.703 -15.323 -0.690 1.00 30.65 8 VAL B O 1
ATOM 696 N N . ILE B 1 17 ? 10.372 -13.653 0.773 1.00 29.62 9 ILE B N 1
ATOM 697 C CA . ILE B 1 17 ? 11.087 -14.351 1.837 1.00 25.75 9 ILE B CA 1
ATOM 698 C C . ILE B 1 17 ? 10.397 -15.668 2.140 1.00 26.56 9 ILE B C 1
ATOM 699 O O . ILE B 1 17 ? 11.048 -16.704 2.327 1.00 28.85 9 ILE B O 1
ATOM 704 N N . GLY B 1 18 ? 9.064 -15.638 2.200 1.00 25.48 10 GLY B N 1
ATOM 705 C CA . GLY B 1 18 ? 8.306 -16.849 2.470 1.00 28.38 10 GLY B CA 1
ATOM 706 C C . GLY B 1 18 ? 8.527 -17.922 1.420 1.00 27.69 10 GLY B C 1
ATOM 707 O O . GLY B 1 18 ? 8.709 -19.088 1.760 1.00 26.50 10 GLY B O 1
ATOM 708 N N . ASP B 1 19 ? 8.544 -17.536 0.130 1.00 23.96 11 ASP B N 1
ATOM 709 C CA . ASP B 1 19 ? 8.870 -18.492 -0.930 1.00 24.93 11 ASP B CA 1
ATOM 710 C C . ASP B 1 19 ? 10.236 -19.128 -0.691 1.00 28.76 11 ASP B C 1
ATOM 711 O O . ASP B 1 19 ? 10.395 -20.351 -0.803 1.00 25.06 11 ASP B O 1
ATOM 716 N N . VAL B 1 20 ? 11.237 -18.309 -0.343 1.00 28.25 12 VAL B N 1
ATOM 717 C CA . VAL B 1 20 ? 12.596 -18.823 -0.192 1.00 32.69 12 VAL B CA 1
ATOM 718 C C . VAL B 1 20 ? 12.669 -19.766 0.998 1.00 30.41 12 VAL B C 1
ATOM 719 O O . VAL B 1 20 ? 13.253 -20.852 0.909 1.00 27.47 12 VAL B O 1
ATOM 723 N N . LEU B 1 21 ? 12.058 -19.374 2.122 1.00 24.85 13 LEU B N 1
ATOM 724 C CA . LEU B 1 21 ? 12.038 -20.246 3.291 1.00 31.42 13 LEU B CA 1
ATOM 725 C C . LEU B 1 21 ? 11.292 -21.542 2.996 1.00 30.01 13 LEU B C 1
ATOM 726 O O . LEU B 1 21 ? 11.730 -22.625 3.408 1.00 33.15 13 LEU B O 1
ATOM 731 N N . ARG B 1 22 ? 10.164 -21.452 2.283 1.00 26.03 14 ARG B N 1
ATOM 732 C CA . ARG B 1 22 ? 9.406 -22.657 1.956 1.00 22.14 14 ARG B CA 1
ATOM 733 C C . ARG B 1 22 ? 10.221 -23.593 1.070 1.00 32.30 14 ARG B C 1
ATOM 734 O O . ARG B 1 22 ? 10.244 -24.808 1.291 1.00 30.29 14 ARG B O 1
ATOM 742 N N . ASN B 1 23 ? 10.888 -23.047 0.056 1.00 28.45 15 ASN B N 1
ATOM 743 C CA . ASN B 1 23 ? 11.742 -23.887 -0.785 1.00 31.16 15 ASN B CA 1
ATOM 744 C C . ASN B 1 23 ? 12.895 -24.485 0.013 1.00 31.42 15 ASN B C 1
ATOM 745 O O . ASN B 1 23 ? 13.267 -25.639 -0.199 1.00 34.02 15 ASN B O 1
ATOM 750 N N . ALA B 1 24 ? 13.477 -23.720 0.934 1.00 35.17 16 ALA B N 1
ATOM 751 C CA . ALA B 1 24 ? 14.611 -24.260 1.677 1.00 40.00 16 ALA B CA 1
ATOM 752 C C . ALA B 1 24 ? 14.179 -25.422 2.564 1.00 33.61 16 ALA B C 1
ATOM 753 O O . ALA B 1 24 ? 14.852 -26.459 2.607 1.00 38.15 16 ALA B O 1
ATOM 755 N N . ARG B 1 25 ? 13.057 -25.276 3.268 1.00 29.26 17 ARG B N 1
ATOM 756 C CA . ARG B 1 25 ? 12.571 -26.376 4.095 1.00 31.11 17 ARG B CA 1
ATOM 757 C C . ARG B 1 25 ? 12.295 -27.611 3.256 1.00 34.47 17 ARG B C 1
ATOM 758 O O . ARG B 1 25 ? 12.714 -28.718 3.606 1.00 33.43 17 ARG B O 1
ATOM 766 N N . THR B 1 26 ? 11.570 -27.446 2.150 1.00 32.62 18 THR B N 1
ATOM 767 C CA . THR B 1 26 ? 11.140 -28.603 1.378 1.00 34.04 18 THR B CA 1
ATOM 768 C C . THR B 1 26 ? 12.260 -29.184 0.520 1.00 36.96 18 THR B C 1
ATOM 769 O O . THR B 1 26 ? 12.200 -30.372 0.191 1.00 41.29 18 THR B O 1
ATOM 773 N N . ASP B 1 27 ? 13.276 -28.386 0.156 1.00 36.70 19 ASP B N 1
ATOM 774 C CA . ASP B 1 27 ? 14.473 -28.949 -0.469 1.00 39.67 19 ASP B CA 1
ATOM 775 C C . ASP B 1 27 ? 15.132 -29.981 0.439 1.00 52.13 19 ASP B C 1
ATOM 776 O O . ASP B 1 27 ? 15.626 -31.013 -0.030 1.00 52.79 19 ASP B O 1
ATOM 781 N N . GLN B 1 28 ? 15.177 -29.703 1.741 1.00 48.09 20 GLN B N 1
ATOM 782 C CA . GLN B 1 28 ? 15.789 -30.615 2.697 1.00 56.12 20 GLN B CA 1
ATOM 783 C C . GLN B 1 28 ? 14.864 -31.755 3.109 1.00 52.60 20 GLN B C 1
ATOM 784 O O . GLN B 1 28 ? 15.296 -32.640 3.856 1.00 55.91 20 GLN B O 1
ATOM 790 N N . GLY B 1 29 ? 13.610 -31.750 2.657 1.00 54.11 21 GLY B N 1
ATOM 791 C CA . GLY B 1 29 ? 12.672 -32.799 3.017 1.00 55.82 21 GLY B CA 1
ATOM 792 C C . GLY B 1 29 ? 12.166 -32.757 4.448 1.00 55.24 21 GLY B C 1
ATOM 793 O O . GLY B 1 29 ? 11.790 -33.802 4.996 1.00 54.51 21 GLY B O 1
ATOM 794 N N . ARG B 1 30 ? 12.132 -31.581 5.068 1.00 46.38 22 ARG B N 1
ATOM 795 C CA . ARG B 1 30 ? 11.751 -31.456 6.469 1.00 46.03 22 ARG B CA 1
ATOM 796 C C . ARG B 1 30 ? 10.338 -30.903 6.609 1.00 38.95 22 ARG B C 1
ATOM 797 O O . ARG B 1 30 ? 9.836 -30.185 5.740 1.00 40.46 22 ARG B O 1
ATOM 805 N N . THR B 1 31 ? 9.698 -31.245 7.724 1.00 42.87 23 THR B N 1
ATOM 806 C CA . THR B 1 31 ? 8.298 -30.905 7.920 1.00 43.10 23 THR B CA 1
ATOM 807 C C . THR B 1 31 ? 8.158 -29.556 8.614 1.00 39.49 23 THR B C 1
ATOM 808 O O . THR B 1 31 ? 9.101 -29.040 9.219 1.00 39.47 23 THR B O 1
ATOM 812 N N . LEU B 1 32 ? 6.958 -28.981 8.509 1.00 31.95 24 LEU B N 1
ATOM 813 C CA . LEU B 1 32 ? 6.650 -27.766 9.259 1.00 34.27 24 LEU B CA 1
ATOM 814 C C . LEU B 1 32 ? 6.836 -27.981 10.753 1.00 32.36 24 LEU B C 1
ATOM 815 O O . LEU B 1 32 ? 7.345 -27.099 11.457 1.00 33.95 24 LEU B O 1
ATOM 820 N N . ARG B 1 33 ? 6.430 -29.146 11.255 1.00 31.54 25 ARG B N 1
ATOM 821 C CA . ARG B 1 33 ? 6.539 -29.416 12.686 1.00 37.33 25 ARG B CA 1
ATOM 822 C C . ARG B 1 33 ? 8.001 -29.439 13.132 1.00 43.92 25 ARG B C 1
ATOM 823 O O . ARG B 1 33 ? 8.360 -28.835 14.149 1.00 41.13 25 ARG B O 1
ATOM 831 N N . GLU B 1 34 ? 8.861 -30.105 12.352 1.00 42.78 26 GLU B N 1
ATOM 832 C CA A GLU B 1 34 ? 10.277 -30.211 12.702 0.61 51.35 26 GLU B CA 1
ATOM 833 C CA B GLU B 1 34 ? 10.272 -30.213 12.707 0.39 50.89 26 GLU B CA 1
ATOM 834 C C . GLU B 1 34 ? 10.934 -28.840 12.761 1.00 46.11 26 GLU B C 1
ATOM 835 O O . GLU B 1 34 ? 11.612 -28.501 13.736 1.00 44.21 26 GLU B O 1
ATOM 846 N N . VAL B 1 35 ? 10.744 -28.035 11.716 1.00 36.82 27 VAL B N 1
ATOM 847 C CA . VAL B 1 35 ? 11.402 -26.737 11.641 1.00 40.38 27 VAL B CA 1
ATOM 848 C C . VAL B 1 35 ? 10.842 -25.779 12.689 1.00 40.28 27 VAL B C 1
ATOM 849 O O . VAL B 1 35 ? 11.600 -25.055 13.347 1.00 40.68 27 VAL B O 1
ATOM 853 N N . SER B 1 36 ? 9.518 -25.769 12.887 1.00 36.26 28 SER B N 1
ATOM 854 C CA . SER B 1 36 ? 8.951 -24.833 13.855 1.00 39.64 28 SER B CA 1
ATOM 855 C C . SER B 1 36 ? 9.334 -25.210 15.284 1.00 42.29 28 SER B C 1
ATOM 856 O O . SER B 1 36 ? 9.586 -24.332 16.117 1.00 44.48 28 SER B O 1
ATOM 859 N N . ASP B 1 37 ? 9.373 -26.507 15.594 1.00 42.08 29 ASP B N 1
ATOM 860 C CA . ASP B 1 37 ? 9.943 -26.948 16.865 1.00 44.77 29 ASP B CA 1
ATOM 861 C C . ASP B 1 37 ? 11.363 -26.413 17.051 1.00 47.91 29 ASP B C 1
ATOM 862 O O . ASP B 1 37 ? 11.699 -25.838 18.095 1.00 50.23 29 ASP B O 1
ATOM 867 N N . ALA B 1 38 ? 12.219 -26.621 16.049 1.00 45.86 30 ALA B N 1
ATOM 868 C CA . ALA B 1 38 ? 13.616 -26.211 16.144 1.00 50.54 30 ALA B CA 1
ATOM 869 C C . ALA B 1 38 ? 13.755 -24.703 16.294 1.00 53.70 30 ALA B C 1
ATOM 870 O O . ALA B 1 38 ? 14.651 -24.236 17.004 1.00 59.62 30 ALA B O 1
ATOM 872 N N . ALA B 1 39 ? 12.885 -23.931 15.644 1.00 47.81 31 ALA B N 1
ATOM 873 C CA . ALA B 1 39 ? 12.892 -22.479 15.754 1.00 44.22 31 ALA B CA 1
ATOM 874 C C . ALA B 1 39 ? 12.123 -21.966 16.958 1.00 46.75 31 ALA B C 1
ATOM 875 O O . ALA B 1 39 ? 12.139 -20.758 17.204 1.00 52.47 31 ALA B O 1
ATOM 877 N N . ARG B 1 40 ? 11.445 -22.845 17.696 1.00 49.07 32 ARG B N 1
ATOM 878 C CA . ARG B 1 40 ? 10.647 -22.457 18.862 1.00 50.28 32 ARG B CA 1
ATOM 879 C C . ARG B 1 40 ? 9.530 -21.496 18.459 1.00 48.11 32 ARG B C 1
ATOM 880 O O . ARG B 1 40 ? 9.277 -20.489 19.125 1.00 51.43 32 ARG B O 1
ATOM 882 N N . VAL B 1 41 ? 8.860 -21.807 17.346 1.00 41.48 33 VAL B N 1
ATOM 883 C CA . VAL B 1 41 ? 7.656 -21.104 16.925 1.00 40.95 33 VAL B CA 1
ATOM 884 C C . VAL B 1 41 ? 6.571 -22.142 16.666 1.00 42.15 33 VAL B C 1
ATOM 885 O O . VAL B 1 41 ? 6.843 -23.329 16.483 1.00 36.71 33 VAL B O 1
ATOM 889 N N . SER B 1 42 ? 5.327 -21.684 16.680 1.00 40.03 34 SER B N 1
ATOM 890 C CA . SER B 1 42 ? 4.222 -22.584 16.416 1.00 43.63 34 SER B CA 1
ATOM 891 C C . SER B 1 42 ? 4.250 -23.025 14.962 1.00 35.55 34 SER B C 1
ATOM 892 O O . SER B 1 42 ? 4.780 -22.333 14.087 1.00 29.04 34 SER B O 1
ATOM 895 N N . LEU B 1 43 ? 3.671 -24.197 14.715 1.00 32.13 35 LEU B N 1
ATOM 896 C CA . LEU B 1 43 ? 3.606 -24.714 13.353 1.00 33.66 35 LEU B CA 1
ATOM 897 C C . LEU B 1 43 ? 2.842 -23.762 12.449 1.00 32.74 35 LEU B C 1
ATOM 898 O O . LEU B 1 43 ? 3.240 -23.526 11.302 1.00 30.56 35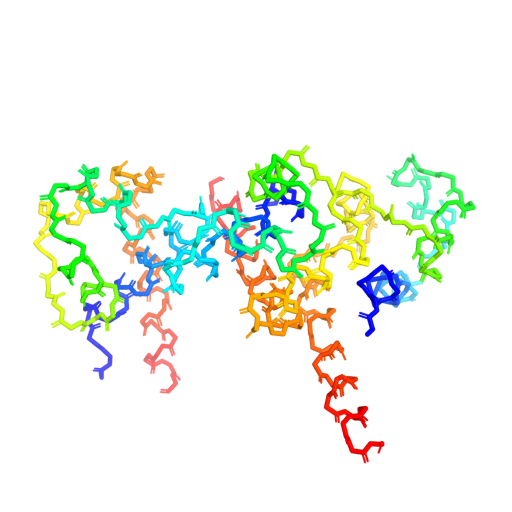 LEU B O 1
ATOM 903 N N . GLY B 1 44 ? 1.718 -23.231 12.938 1.00 28.53 36 GLY B N 1
ATOM 904 C CA . GLY B 1 44 ? 0.928 -22.326 12.134 1.00 26.86 36 GLY B CA 1
ATOM 905 C C . GLY B 1 44 ? 1.647 -21.034 11.835 1.00 27.10 36 GLY B C 1
ATOM 906 O O . GLY B 1 44 ? 1.430 -20.433 10.778 1.00 30.40 36 GLY B O 1
ATOM 907 N N . TYR B 1 45 ? 2.483 -20.574 12.769 1.00 25.14 37 TYR B N 1
ATOM 908 C CA . TYR B 1 45 ? 3.296 -19.385 12.527 1.00 27.60 37 TYR B CA 1
ATOM 909 C C . TYR B 1 45 ? 4.232 -19.605 11.351 1.00 30.00 37 TYR B C 1
ATOM 910 O O . TYR B 1 45 ? 4.309 -18.788 10.421 1.00 28.71 37 TYR B O 1
ATOM 919 N N . LEU B 1 46 ? 4.970 -20.707 11.377 1.00 31.92 38 LEU B N 1
ATOM 920 C CA . LEU B 1 46 ? 5.878 -20.970 10.265 1.00 26.97 38 LEU B CA 1
ATOM 921 C C . LEU B 1 46 ? 5.104 -21.111 8.967 1.00 26.74 38 LEU B C 1
ATOM 922 O O . LEU B 1 46 ? 5.527 -20.601 7.925 1.00 26.40 38 LEU B O 1
ATOM 927 N N . SER B 1 47 ? 3.961 -21.791 9.011 1.00 25.02 39 SER B N 1
ATOM 928 C CA . SER B 1 47 ? 3.128 -21.913 7.819 1.00 25.57 39 SER B CA 1
ATOM 929 C C . SER B 1 47 ? 2.746 -20.535 7.269 1.00 35.18 39 SER B C 1
ATOM 930 O O . SER B 1 47 ? 2.890 -20.271 6.069 1.00 26.27 39 SER B O 1
ATOM 933 N N . GLU B 1 48 ? 2.240 -19.642 8.135 1.00 24.49 40 GLU B N 1
ATOM 934 C CA . GLU B 1 48 ? 1.844 -18.304 7.687 1.00 22.63 40 GLU B CA 1
ATOM 935 C C . GLU B 1 48 ? 3.035 -17.503 7.149 1.00 24.46 40 GLU B C 1
ATOM 936 O O . GLU B 1 48 ? 2.894 -16.756 6.169 1.00 26.70 40 GLU B O 1
ATOM 942 N N . VAL B 1 49 ? 4.203 -17.634 7.782 1.00 28.54 41 VAL B N 1
ATOM 943 C CA . VAL B 1 49 ? 5.410 -16.971 7.286 1.00 26.05 41 VAL B CA 1
ATOM 944 C C . VAL B 1 49 ? 5.742 -17.471 5.882 1.00 25.05 41 VAL B C 1
ATOM 945 O O . VAL B 1 49 ? 6.015 -16.673 4.977 1.00 23.80 41 VAL B O 1
ATOM 949 N N . GLU B 1 50 ? 5.684 -18.793 5.675 1.00 25.24 42 GLU B N 1
ATOM 950 C CA . GLU B 1 50 ? 6.008 -19.367 4.367 1.00 26.35 42 GLU B CA 1
ATOM 951 C C . GLU B 1 50 ? 5.042 -18.885 3.302 1.00 27.09 42 GLU B C 1
ATOM 952 O O . GLU B 1 50 ? 5.429 -18.673 2.143 1.00 27.21 42 GLU B O 1
ATOM 958 N N . ARG B 1 51 ? 3.784 -18.684 3.680 1.00 22.32 43 ARG B N 1
ATOM 959 C CA . ARG B 1 51 ? 2.754 -18.246 2.758 1.00 20.69 43 ARG B CA 1
ATOM 960 C C . ARG B 1 51 ? 2.698 -16.732 2.600 1.00 23.68 43 ARG B C 1
ATOM 961 O O . ARG B 1 51 ? 1.820 -16.236 1.889 1.00 27.92 43 ARG B O 1
ATOM 969 N N . GLY B 1 52 ? 3.624 -15.991 3.209 1.00 27.43 44 GLY B N 1
ATOM 970 C CA . GLY B 1 52 ? 3.627 -14.542 3.066 1.00 28.69 44 GLY B CA 1
ATOM 971 C C . GLY B 1 52 ? 2.497 -13.823 3.781 1.00 31.46 44 GLY B C 1
ATOM 972 O O . GLY B 1 52 ? 2.182 -12.674 3.444 1.00 27.48 44 GLY B O 1
ATOM 973 N N . ARG B 1 53 ? 1.880 -14.469 4.768 1.00 29.62 45 ARG B N 1
ATOM 974 C CA . ARG B 1 53 ? 0.721 -13.933 5.469 1.00 28.29 45 ARG B CA 1
ATOM 975 C C . ARG B 1 53 ? 1.076 -13.275 6.795 1.00 33.72 45 ARG B C 1
ATOM 976 O O . ARG B 1 53 ? 0.238 -12.568 7.362 1.00 38.11 45 ARG B O 1
ATOM 984 N N . LYS B 1 54 ? 2.279 -13.497 7.310 1.00 29.38 46 LYS B N 1
ATOM 985 C CA . LYS B 1 54 ? 2.736 -12.865 8.539 1.00 34.76 46 LYS B CA 1
ATOM 986 C C . LYS B 1 54 ? 4.125 -12.293 8.307 1.00 38.78 46 LYS B C 1
ATOM 987 O O . LYS B 1 54 ? 4.920 -12.877 7.561 1.00 37.23 46 LYS B O 1
ATOM 989 N N . GLU B 1 55 ? 4.403 -11.134 8.912 1.00 33.05 47 GLU B N 1
ATOM 990 C CA . GLU B 1 55 ? 5.741 -10.542 8.878 1.00 40.57 47 GLU B CA 1
ATOM 991 C C . GLU B 1 55 ? 6.554 -11.162 10.003 1.00 41.89 47 GLU B C 1
ATOM 992 O O . GLU B 1 55 ? 6.250 -10.951 11.176 1.00 44.76 47 GLU B O 1
ATOM 998 N N . ALA B 1 56 ? 7.582 -11.919 9.663 1.00 39.51 48 ALA B N 1
ATOM 999 C CA . ALA B 1 56 ? 8.458 -12.450 10.696 1.00 45.16 48 ALA B CA 1
ATOM 1000 C C . ALA B 1 56 ? 9.395 -11.360 11.219 1.00 47.86 48 ALA B C 1
ATOM 1001 O O . ALA B 1 56 ? 9.959 -10.576 10.450 1.00 45.12 48 ALA B O 1
ATOM 1003 N N . SER B 1 57 ? 9.544 -11.294 12.540 1.00 46.21 49 SER B N 1
ATOM 1004 C CA . SER B 1 57 ? 10.518 -10.378 13.112 1.00 47.29 49 SER B CA 1
ATOM 1005 C C . SER B 1 57 ? 11.931 -10.786 12.698 1.00 50.21 49 SER B C 1
ATOM 1006 O O . SER B 1 57 ? 12.181 -11.922 12.286 1.00 46.07 49 SER B O 1
ATOM 1009 N N . SER B 1 58 ? 12.867 -9.841 12.813 1.00 53.29 50 SER B N 1
ATOM 1010 C CA . SER B 1 58 ? 14.270 -10.170 12.576 1.00 46.47 50 SER B CA 1
ATOM 1011 C C . SER B 1 58 ? 14.694 -11.369 13.417 1.00 45.15 50 SER B C 1
ATOM 1012 O O . SER B 1 58 ? 15.339 -12.296 12.914 1.00 45.38 50 SER B O 1
ATOM 1015 N N . GLU B 1 59 ? 14.305 -11.382 14.693 1.00 53.64 51 GLU B N 1
ATOM 1016 C CA . GLU B 1 59 ? 14.722 -12.450 15.598 1.00 54.76 51 GLU B CA 1
ATOM 1017 C C . GLU B 1 59 ? 14.157 -13.794 15.170 1.00 54.21 51 GLU B C 1
ATOM 1018 O O . GLU B 1 59 ? 14.890 -14.787 15.089 1.00 50.24 51 GLU B O 1
ATOM 1024 N N . LEU B 1 60 ? 12.846 -13.846 14.909 1.00 54.92 52 LEU B N 1
ATOM 1025 C CA . LEU B 1 60 ? 12.212 -15.095 14.500 1.00 50.22 52 LEU B CA 1
ATOM 1026 C C . LEU B 1 60 ? 12.704 -15.551 13.137 1.00 39.64 52 LEU B C 1
ATOM 1027 O O . LEU B 1 60 ? 12.822 -16.755 12.894 1.00 41.14 52 LEU B O 1
ATOM 1032 N N . LEU B 1 61 ? 12.998 -14.608 12.247 1.00 45.03 53 LEU B N 1
ATOM 1033 C CA . LEU B 1 61 ? 13.525 -14.973 10.941 1.00 38.71 53 LEU B CA 1
ATOM 1034 C C . LEU B 1 61 ? 14.906 -15.610 11.079 1.00 38.51 53 LEU B C 1
ATOM 1035 O O . LEU B 1 61 ? 15.202 -16.611 10.419 1.00 42.86 53 LEU B O 1
ATOM 1040 N N . SER B 1 62 ? 15.761 -15.063 11.944 1.00 43.70 54 SER B N 1
ATOM 1041 C CA A SER B 1 62 ? 17.050 -15.713 12.158 0.40 48.79 54 SER B CA 1
ATOM 1042 C CA B SER B 1 62 ? 17.053 -15.695 12.200 0.60 49.58 54 SER B CA 1
ATOM 1043 C C . SER B 1 62 ? 16.872 -17.068 12.834 1.00 48.90 54 SER B C 1
ATOM 1044 O O . SER B 1 62 ? 17.590 -18.020 12.508 1.00 53.08 54 SER B O 1
ATOM 1049 N N . ALA B 1 63 ? 15.906 -17.190 13.749 1.00 50.30 55 ALA B N 1
ATOM 1050 C CA . ALA B 1 63 ? 15.658 -18.487 14.369 1.00 45.27 55 ALA B CA 1
ATOM 1051 C C . ALA B 1 63 ? 15.270 -19.524 13.326 1.00 42.37 55 ALA B C 1
ATOM 1052 O O . ALA B 1 63 ? 15.695 -20.682 13.402 1.00 44.69 55 ALA B O 1
ATOM 1054 N N . ILE B 1 64 ? 14.449 -19.130 12.351 1.00 41.04 56 ILE B N 1
ATOM 1055 C CA . ILE B 1 64 ? 14.018 -20.068 11.320 1.00 42.80 56 ILE B CA 1
ATOM 1056 C C . ILE B 1 64 ? 15.184 -20.421 10.404 1.00 42.11 56 ILE B C 1
ATOM 1057 O O . ILE B 1 64 ? 15.388 -21.588 10.053 1.00 40.14 56 ILE B O 1
ATOM 1062 N N . CYS B 1 65 ? 15.977 -19.429 10.018 1.00 41.49 57 CYS B N 1
ATOM 1063 C CA . CYS B 1 65 ? 17.151 -19.728 9.209 1.00 45.67 57 CYS B CA 1
ATOM 1064 C C . CYS B 1 65 ? 18.094 -20.651 9.961 1.00 48.87 57 CYS B C 1
ATOM 1065 O O . CYS B 1 65 ? 18.548 -21.668 9.423 1.00 49.60 57 CYS B O 1
ATOM 1068 N N . ASP B 1 66 ? 18.368 -20.330 11.228 1.00 48.92 58 ASP B N 1
ATOM 1069 C CA . ASP B 1 66 ? 19.207 -21.201 12.044 1.00 57.66 58 ASP B CA 1
ATOM 1070 C C . ASP B 1 66 ? 18.674 -22.622 12.039 1.00 57.23 58 ASP B C 1
ATOM 1071 O O . ASP B 1 66 ? 19.438 -23.579 11.874 1.00 59.77 58 ASP B O 1
ATOM 1076 N N . ALA B 1 67 ? 17.355 -22.776 12.199 1.00 57.26 59 ALA B N 1
ATOM 1077 C CA . ALA B 1 67 ? 16.758 -24.106 12.215 1.00 52.25 59 ALA B CA 1
ATOM 1078 C C . ALA B 1 67 ? 16.919 -24.801 10.874 1.00 48.61 59 ALA B C 1
ATOM 1079 O O . ALA B 1 67 ? 17.051 -26.027 10.824 1.00 59.83 59 ALA B O 1
ATOM 1081 N N . LEU B 1 68 ? 16.901 -24.040 9.787 1.00 44.24 60 LEU B N 1
ATOM 1082 C CA . LEU B 1 68 ? 17.039 -24.598 8.451 1.00 48.66 60 LEU B CA 1
ATOM 1083 C C . LEU B 1 68 ? 18.495 -24.819 8.052 1.00 55.20 60 LEU B C 1
ATOM 1084 O O . LEU B 1 68 ? 18.743 -25.346 6.961 1.00 59.46 60 LEU B O 1
ATOM 1089 N N . ASP B 1 69 ? 19.449 -24.438 8.904 1.00 56.82 61 ASP B N 1
ATOM 1090 C CA A ASP B 1 69 ? 20.873 -24.546 8.578 0.54 58.91 61 ASP B CA 1
ATOM 1091 C CA B ASP B 1 69 ? 20.873 -24.537 8.581 0.46 58.82 61 ASP B CA 1
ATOM 1092 C C . ASP B 1 69 ? 21.167 -23.857 7.246 1.00 60.25 61 ASP B C 1
ATOM 1093 O O . ASP B 1 69 ? 21.963 -24.333 6.432 1.00 64.47 61 ASP B O 1
ATOM 1102 N N . VAL B 1 70 ? 20.497 -22.731 7.026 1.00 53.21 62 VAL B N 1
ATOM 1103 C CA . VAL B 1 70 ? 20.684 -21.881 5.859 1.00 48.94 62 VAL B CA 1
ATOM 1104 C C . VAL B 1 70 ? 21.084 -20.512 6.391 1.00 51.74 62 VAL B C 1
ATOM 1105 O O . VAL B 1 70 ? 20.427 -20.002 7.301 1.00 56.56 62 VAL B O 1
ATOM 1109 N N . PRO B 1 71 ? 22.157 -19.897 5.907 1.00 48.80 63 PRO B N 1
ATOM 1110 C CA . PRO B 1 71 ? 22.499 -18.564 6.412 1.00 49.34 63 PRO B CA 1
ATOM 1111 C C . PRO B 1 71 ? 21.451 -17.548 5.976 1.00 49.62 63 PRO B C 1
ATOM 1112 O O . PRO B 1 71 ? 20.847 -17.653 4.903 1.00 42.28 63 PRO B O 1
ATOM 1116 N N . LEU B 1 72 ? 21.199 -16.573 6.851 1.00 53.55 64 LEU B N 1
ATOM 1117 C CA . LEU B 1 72 ? 20.199 -15.568 6.514 1.00 50.84 64 LEU B CA 1
ATOM 1118 C C . LEU B 1 72 ? 20.663 -14.718 5.347 1.00 43.10 64 LEU B C 1
ATOM 1119 O O . LEU B 1 72 ? 19.841 -14.286 4.534 1.00 41.37 64 LEU B O 1
ATOM 1124 N N . SER B 1 73 ? 21.975 -14.465 5.251 1.00 39.85 65 SER B N 1
ATOM 1125 C CA . SER B 1 73 ? 22.494 -13.733 4.101 1.00 40.71 65 SER B CA 1
ATOM 1126 C C . SER B 1 73 ? 22.072 -14.405 2.802 1.00 33.87 65 SER B C 1
ATOM 1127 O O . SER B 1 73 ? 21.725 -13.728 1.830 1.00 42.59 65 SER B O 1
ATOM 1130 N N . ARG B 1 74 ? 22.093 -15.739 2.770 1.00 40.93 66 ARG B N 1
ATOM 1131 C CA . ARG B 1 74 ? 21.718 -16.454 1.551 1.00 40.79 66 ARG B CA 1
ATOM 1132 C C . ARG B 1 74 ? 20.240 -16.273 1.246 1.00 41.42 66 ARG B C 1
ATOM 1133 O O . ARG B 1 74 ? 19.855 -16.068 0.087 1.00 31.52 66 ARG B O 1
ATOM 1141 N N . VAL B 1 75 ? 19.389 -16.332 2.276 1.00 39.78 67 VAL B N 1
ATOM 1142 C CA . VAL B 1 75 ? 17.964 -16.120 2.061 1.00 39.14 67 VAL B CA 1
ATOM 1143 C C . VAL B 1 75 ? 17.720 -14.734 1.483 1.00 32.26 67 VAL B C 1
ATOM 1144 O O . VAL B 1 75 ? 16.951 -14.569 0.527 1.00 35.01 67 VAL B O 1
ATOM 1148 N N . LEU B 1 76 ? 18.409 -13.728 2.020 1.00 34.25 68 LEU B N 1
ATOM 1149 C CA . LEU B 1 76 ? 18.274 -12.359 1.529 1.00 35.09 68 LEU B CA 1
ATOM 1150 C C . LEU B 1 76 ? 18.726 -12.226 0.076 1.00 34.80 68 LEU B C 1
ATOM 1151 O O . LEU B 1 76 ? 18.031 -11.626 -0.750 1.00 31.85 68 LEU B O 1
ATOM 1156 N N . THR B 1 77 ? 19.922 -12.718 -0.232 1.00 36.26 69 THR B N 1
ATOM 1157 C CA . THR B 1 77 ? 20.394 -12.684 -1.618 1.00 33.26 69 THR B CA 1
ATOM 1158 C C . THR B 1 77 ? 19.431 -13.410 -2.548 1.00 34.19 69 THR B C 1
ATOM 1159 O O . THR B 1 77 ? 19.053 -12.885 -3.602 1.00 34.38 69 THR B O 1
ATOM 1163 N N . ASP B 1 78 ? 19.000 -14.612 -2.164 1.00 30.80 70 ASP B N 1
ATOM 1164 C CA . ASP B 1 78 ? 18.016 -15.336 -2.971 1.00 31.70 70 ASP B CA 1
ATOM 1165 C C . ASP B 1 78 ? 16.724 -14.539 -3.161 1.00 30.36 70 ASP B C 1
ATOM 1166 O O . ASP B 1 78 ? 16.160 -14.519 -4.265 1.00 28.38 70 ASP B O 1
ATOM 1171 N N . ALA B 1 79 ? 16.219 -13.900 -2.094 1.00 33.62 71 ALA B N 1
ATOM 1172 C CA . ALA B 1 79 ? 15.027 -13.069 -2.224 1.00 29.04 71 ALA B CA 1
ATOM 1173 C C . ALA B 1 79 ? 15.280 -11.883 -3.148 1.00 31.71 71 ALA B C 1
ATOM 1174 O O . ALA B 1 79 ? 14.421 -11.522 -3.967 1.00 32.19 71 ALA B O 1
ATOM 1176 N N . GLY B 1 80 ? 16.452 -11.258 -3.016 1.00 28.76 72 GLY B N 1
ATOM 1177 C CA . GLY B 1 80 ? 16.815 -10.181 -3.924 1.00 28.60 72 GLY B CA 1
ATOM 1178 C C . GLY B 1 80 ? 16.806 -10.619 -5.372 1.00 29.85 72 GLY B C 1
ATOM 1179 O O . GLY B 1 80 ? 16.264 -9.929 -6.239 1.00 35.19 72 GLY B O 1
ATOM 1180 N N . GLU B 1 81 ? 17.379 -11.786 -5.652 1.00 31.82 73 GLU B N 1
ATOM 1181 C CA . GLU B 1 81 ? 17.404 -12.267 -7.032 1.00 31.87 73 GLU B CA 1
ATOM 1182 C C . GLU B 1 81 ? 16.012 -12.648 -7.510 1.00 33.61 73 GLU B C 1
ATOM 1183 O O . GLU B 1 81 ? 15.667 -12.423 -8.679 1.00 28.17 73 GLU B O 1
ATOM 1189 N N . SER B 1 82 ? 15.191 -13.228 -6.631 1.00 29.41 74 SER B N 1
ATOM 1190 C CA . SER B 1 82 ? 13.811 -13.494 -7.022 1.00 30.00 74 SER B CA 1
ATOM 1191 C C . SER B 1 82 ? 13.080 -12.185 -7.295 1.00 33.26 74 SER B C 1
ATOM 1192 O O . SER B 1 82 ? 12.369 -12.058 -8.296 1.00 29.26 74 SER B O 1
ATOM 1195 N N . MET B 1 83 ? 13.267 -11.188 -6.422 1.00 33.09 75 MET B N 1
ATOM 1196 C CA . MET B 1 83 ? 12.574 -9.914 -6.589 1.00 34.31 75 MET B CA 1
ATOM 1197 C C . MET B 1 83 ? 12.969 -9.239 -7.893 1.00 33.45 75 MET B C 1
ATOM 1198 O O . MET B 1 83 ? 12.125 -8.671 -8.594 1.00 37.27 75 MET B O 1
ATOM 1203 N N . ALA B 1 84 ? 14.249 -9.309 -8.245 1.00 31.60 76 ALA B N 1
ATOM 1204 C CA . ALA B 1 84 ? 14.691 -8.678 -9.481 1.00 34.12 76 ALA B CA 1
ATOM 1205 C C . ALA B 1 84 ? 14.037 -9.333 -10.692 1.00 33.38 76 ALA B C 1
ATOM 1206 O O . ALA B 1 84 ? 13.719 -8.657 -11.675 1.00 39.01 76 ALA B O 1
ATOM 1208 N N . ARG B 1 85 ? 13.840 -10.655 -10.650 1.00 32.74 77 ARG B N 1
ATOM 1209 C CA . ARG B 1 85 ? 13.130 -11.316 -11.740 1.00 33.00 77 ARG B CA 1
ATOM 1210 C C . ARG B 1 85 ? 11.663 -10.914 -11.755 1.00 36.73 77 ARG B C 1
ATOM 1211 O O . ARG B 1 85 ? 11.069 -10.752 -12.827 1.00 38.62 77 ARG B O 1
ATOM 1219 N N . ARG B 1 86 ? 11.054 -10.770 -10.572 1.00 46.82 78 ARG B N 1
ATOM 1220 C CA . ARG B 1 86 ? 9.662 -10.341 -10.519 1.00 45.41 78 ARG B CA 1
ATOM 1221 C C . ARG B 1 86 ? 9.524 -8.912 -11.029 1.00 52.05 78 ARG B C 1
ATOM 1222 O O . ARG B 1 86 ? 8.565 -8.588 -11.739 1.00 60.85 78 ARG B O 1
ATOM 1230 N N . GLU B 1 87 ? 10.489 -8.050 -10.697 1.00 50.32 79 GLU B N 1
ATOM 1231 C CA . GLU B 1 87 ? 10.482 -6.694 -11.228 1.00 53.95 79 GLU B CA 1
ATOM 1232 C C . GLU B 1 87 ? 10.605 -6.702 -12.748 1.00 57.17 79 GLU B C 1
ATOM 1233 O O . GLU B 1 87 ? 9.900 -5.958 -13.440 1.00 65.34 79 GLU B O 1
ATOM 1239 N N . HIS B 1 88 ? 11.483 -7.553 -13.286 1.00 58.71 80 HIS B N 1
ATOM 1240 C CA . HIS B 1 88 ? 11.652 -7.649 -14.735 1.00 61.49 80 HIS B CA 1
ATOM 1241 C C . HIS B 1 88 ? 10.380 -8.159 -15.408 1.00 62.95 80 HIS B C 1
ATOM 1242 O O . HIS B 1 88 ? 9.986 -7.656 -16.465 1.00 69.59 80 HIS B O 1
ATOM 1249 N N . ASP B 1 89 ? 9.713 -9.146 -14.801 1.00 63.80 81 ASP B N 1
ATOM 1250 C CA . ASP B 1 89 ? 8.476 -9.668 -15.378 1.00 67.33 81 ASP B CA 1
ATOM 1251 C C . ASP B 1 89 ? 7.357 -8.635 -15.357 1.00 79.52 81 ASP B C 1
ATOM 1252 O O . ASP B 1 89 ? 6.535 -8.596 -16.280 1.00 87.54 81 ASP B O 1
ATOM 1257 N N . ALA B 1 90 ? 7.302 -7.800 -14.318 1.00 82.52 82 ALA B N 1
ATOM 1258 C CA . ALA B 1 90 ? 6.303 -6.737 -14.280 1.00 88.54 82 ALA B CA 1
ATOM 1259 C C . ALA B 1 90 ? 6.627 -5.627 -15.272 1.00 90.44 82 ALA B C 1
ATOM 1260 O O . ALA B 1 90 ? 5.712 -5.035 -15.857 1.00 93.84 82 ALA B O 1
ATOM 1262 N N . ARG B 1 91 ? 7.914 -5.332 -15.477 1.00 88.11 83 ARG B N 1
ATOM 1263 C CA . ARG B 1 91 ? 8.293 -4.350 -16.487 1.00 85.95 83 ARG B CA 1
ATOM 1264 C C . ARG B 1 91 ? 8.042 -4.873 -17.895 1.00 93.97 83 ARG B C 1
ATOM 1265 O O . ARG B 1 91 ? 7.677 -4.098 -18.787 1.00 100.51 83 ARG B O 1
ATOM 1267 N N . GLU B 1 92 ? 8.223 -6.178 -18.112 1.00 91.27 84 GLU B N 1
ATOM 1268 C CA . GLU B 1 92 ? 7.919 -6.758 -19.416 1.00 94.58 84 GLU B CA 1
ATOM 1269 C C . GLU B 1 92 ? 6.425 -6.676 -19.710 1.00 98.52 84 GLU B C 1
ATOM 1270 O O . GLU B 1 92 ? 6.012 -6.131 -20.738 1.00 101.60 84 GLU B O 1
ATOM 1272 N N . ALA B 1 93 ? 5.602 -7.200 -18.809 1.00 101.50 85 ALA B N 1
ATOM 1273 C CA . ALA B 1 93 ? 4.157 -7.134 -18.969 1.00 109.29 85 ALA B CA 1
ATOM 1274 C C . ALA B 1 93 ? 3.624 -5.779 -18.506 1.00 112.34 85 ALA B C 1
ATOM 1275 O O . ALA B 1 93 ? 3.811 -4.761 -19.176 1.00 115.76 85 ALA B O 1
ATOM 1277 N N . ALA C 1 11 ? 23.424 -11.325 13.511 1.00 82.66 3 ALA C N 1
ATOM 1278 C CA . ALA C 1 11 ? 23.048 -9.976 13.097 1.00 83.40 3 ALA C CA 1
ATOM 1279 C C . ALA C 1 11 ? 21.588 -9.914 12.628 1.00 74.03 3 ALA C C 1
ATOM 1280 O O . ALA C 1 11 ? 21.085 -10.851 12.004 1.00 77.33 3 ALA C O 1
ATOM 1282 N N . LEU C 1 12 ? 20.919 -8.799 12.919 1.00 69.29 4 LEU C N 1
ATOM 1283 C CA . LEU C 1 12 ? 19.490 -8.651 12.666 1.00 63.35 4 LEU C CA 1
ATOM 1284 C C . LEU C 1 12 ? 19.215 -8.075 11.281 1.00 63.36 4 LEU C C 1
ATOM 1285 O O . LEU C 1 12 ? 19.983 -7.269 10.751 1.00 73.68 4 LEU C O 1
ATOM 1290 N N . LEU C 1 13 ? 18.083 -8.485 10.704 1.00 53.72 5 LEU C N 1
ATOM 1291 C CA . LEU C 1 13 ? 17.704 -7.972 9.393 1.00 44.95 5 LEU C CA 1
ATOM 1292 C C . LEU C 1 13 ? 17.332 -6.492 9.453 1.00 55.98 5 LEU C C 1
ATOM 1293 O O . LEU C 1 13 ? 17.735 -5.714 8.582 1.00 53.83 5 LEU C O 1
ATOM 1298 N N . ARG C 1 14 ? 16.563 -6.072 10.470 1.00 53.19 6 ARG C N 1
ATOM 1299 C CA . ARG C 1 14 ? 16.054 -4.705 10.424 1.00 47.46 6 ARG C CA 1
ATOM 1300 C C . ARG C 1 14 ? 17.166 -3.666 10.542 1.00 49.24 6 ARG C C 1
ATOM 1301 O O . ARG C 1 14 ? 16.990 -2.540 10.070 1.00 61.64 6 ARG C O 1
ATOM 1309 N N . GLU C 1 15 ? 18.312 -4.015 11.125 1.00 51.47 7 GLU C N 1
ATOM 1310 C CA . GLU C 1 15 ? 19.411 -3.050 11.197 1.00 54.65 7 GLU C CA 1
ATOM 1311 C C . GLU C 1 15 ? 20.222 -3.006 9.902 1.00 55.64 7 GLU C C 1
ATOM 1312 O O . GLU C 1 15 ? 20.688 -1.934 9.494 1.00 56.61 7 GLU C O 1
ATOM 1318 N N . VAL C 1 16 ? 20.401 -4.147 9.239 1.00 56.46 8 VAL C N 1
ATOM 1319 C CA . VAL C 1 16 ? 21.081 -4.142 7.943 1.00 57.58 8 VAL C CA 1
ATOM 1320 C C . VAL C 1 16 ? 20.256 -3.375 6.916 1.00 56.74 8 VAL C C 1
ATOM 1321 O O . VAL C 1 16 ? 20.773 -2.516 6.190 1.00 58.55 8 VAL C O 1
ATOM 1325 N N . ILE C 1 17 ? 18.954 -3.661 6.855 1.00 45.68 9 ILE C N 1
ATOM 1326 C CA . ILE C 1 17 ? 18.095 -2.979 5.892 1.00 44.28 9 ILE C CA 1
ATOM 1327 C C . ILE C 1 17 ? 18.025 -1.492 6.194 1.00 46.91 9 ILE C C 1
ATOM 1328 O O . ILE C 1 17 ? 18.039 -0.658 5.281 1.00 48.12 9 ILE C O 1
ATOM 1333 N N . GLY C 1 18 ? 17.909 -1.135 7.476 1.00 49.03 10 GLY C N 1
ATOM 1334 C CA . GLY C 1 18 ? 17.896 0.272 7.839 1.00 51.90 10 GLY C CA 1
ATOM 1335 C C . GLY C 1 18 ? 19.146 1.004 7.383 1.00 54.23 10 GLY C C 1
ATOM 1336 O O . GLY C 1 18 ? 19.076 2.151 6.934 1.00 55.60 10 GLY C O 1
ATOM 1337 N N . ASP C 1 19 ? 20.306 0.353 7.504 1.00 55.01 11 ASP C N 1
ATOM 1338 C CA . ASP C 1 19 ? 21.550 0.921 6.993 1.00 57.30 11 ASP C CA 1
ATOM 1339 C C . ASP C 1 19 ? 21.488 1.118 5.485 1.00 56.33 11 ASP C C 1
ATOM 1340 O O . ASP C 1 19 ? 21.855 2.181 4.966 1.00 59.45 11 ASP C O 1
ATOM 1345 N N . VAL C 1 20 ? 21.061 0.078 4.763 1.00 52.30 12 VAL C N 1
ATOM 1346 C CA . VAL C 1 20 ? 20.924 0.170 3.313 1.00 52.88 12 VAL C CA 1
ATOM 1347 C C . VAL C 1 20 ? 19.991 1.318 2.946 1.00 53.18 12 VAL C C 1
ATOM 1348 O O . VAL C 1 20 ? 20.298 2.130 2.063 1.00 52.64 12 VAL C O 1
ATOM 1352 N N . LEU C 1 21 ? 18.860 1.433 3.657 1.00 50.50 13 LEU C N 1
ATOM 1353 C CA . LEU C 1 21 ? 17.886 2.479 3.362 1.00 51.07 13 LEU C CA 1
ATOM 1354 C C . LEU C 1 21 ? 18.452 3.867 3.636 1.00 54.70 13 LEU C C 1
ATOM 1355 O O . LEU C 1 21 ? 18.224 4.802 2.860 1.00 55.82 13 LEU C O 1
ATOM 1360 N N . ARG C 1 22 ? 19.141 4.034 4.763 1.00 56.88 14 ARG C N 1
ATOM 1361 C CA . ARG C 1 22 ? 19.718 5.337 5.066 1.00 60.63 14 ARG C CA 1
ATOM 1362 C C . ARG C 1 22 ? 20.705 5.744 3.986 1.00 61.91 14 ARG C C 1
ATOM 1363 O O . ARG C 1 22 ? 20.667 6.879 3.499 1.00 65.80 14 ARG C O 1
ATOM 1371 N N . ASN C 1 23 ? 21.569 4.815 3.569 1.00 60.95 15 ASN C N 1
ATOM 1372 C CA . ASN C 1 23 ? 22.576 5.153 2.566 1.00 66.54 15 ASN C CA 1
ATOM 1373 C C . ASN C 1 23 ? 21.928 5.539 1.243 1.00 61.83 15 ASN C C 1
ATOM 1374 O O . ASN C 1 23 ? 22.379 6.472 0.569 1.00 64.00 15 ASN C O 1
ATOM 1379 N N . ALA C 1 24 ? 20.873 4.829 0.845 1.00 63.20 16 ALA C N 1
ATOM 1380 C CA . ALA C 1 24 ? 20.222 5.163 -0.416 1.00 58.11 16 ALA C CA 1
ATOM 1381 C C . ALA C 1 24 ? 19.589 6.547 -0.353 1.00 70.08 16 ALA C C 1
ATOM 1382 O O . ALA C 1 24 ? 19.596 7.280 -1.352 1.00 61.60 16 ALA C O 1
ATOM 1384 N N . ARG C 1 25 ? 19.077 6.934 0.822 1.00 60.52 17 ARG C N 1
ATOM 1385 C CA . ARG C 1 25 ? 18.499 8.263 0.987 1.00 62.98 17 ARG C CA 1
ATOM 1386 C C . ARG C 1 25 ? 19.555 9.356 0.856 1.00 69.53 17 ARG C C 1
ATOM 1387 O O . ARG C 1 25 ? 19.341 10.356 0.162 1.00 68.84 17 ARG C O 1
ATOM 1395 N N . THR C 1 26 ? 20.689 9.206 1.545 1.00 68.15 18 THR C N 1
ATOM 1396 C CA . THR C 1 26 ? 21.660 10.293 1.560 1.00 72.45 18 THR C CA 1
ATOM 1397 C C . THR C 1 26 ? 22.406 10.386 0.237 1.00 78.97 18 THR C C 1
ATOM 1398 O O . THR C 1 26 ? 22.837 11.476 -0.157 1.00 76.42 18 THR C O 1
ATOM 1402 N N . ASP C 1 27 ? 22.543 9.260 -0.469 1.00 70.42 19 ASP C N 1
ATOM 1403 C CA . ASP C 1 27 ? 23.145 9.289 -1.792 1.00 77.55 19 ASP C CA 1
ATOM 1404 C C . ASP C 1 27 ? 22.346 10.155 -2.753 1.00 88.79 19 ASP C C 1
ATOM 1405 O O . ASP C 1 27 ? 22.912 10.708 -3.702 1.00 109.86 19 ASP C O 1
ATOM 1410 N N . GLN C 1 28 ? 21.042 10.289 -2.530 1.00 79.84 20 GLN C N 1
ATOM 1411 C CA . GLN C 1 28 ? 20.231 11.196 -3.330 1.00 77.02 20 GLN C CA 1
ATOM 1412 C C . GLN C 1 28 ? 20.112 12.584 -2.717 1.00 80.31 20 GLN C C 1
ATOM 1413 O O . GLN C 1 28 ? 19.411 13.435 -3.275 1.00 81.14 20 GLN C O 1
ATOM 1419 N N . GLY C 1 29 ? 20.786 12.836 -1.596 1.00 76.98 21 GLY C N 1
ATOM 1420 C CA . GLY C 1 29 ? 20.651 14.092 -0.887 1.00 80.18 21 GLY C CA 1
ATOM 1421 C C . GLY C 1 29 ? 19.297 14.340 -0.260 1.00 83.78 21 GLY C C 1
ATOM 1422 O O . GLY C 1 29 ? 19.091 15.416 0.313 1.00 87.36 21 GLY C O 1
ATOM 1423 N N . ARG C 1 30 ? 18.375 13.381 -0.342 1.00 75.63 22 ARG C N 1
ATOM 1424 C CA . ARG C 1 30 ? 17.016 13.584 0.134 1.00 77.71 22 ARG C CA 1
ATOM 1425 C C . ARG C 1 30 ? 16.976 13.704 1.652 1.00 78.50 22 ARG C C 1
ATOM 1426 O O . ARG C 1 30 ? 17.764 13.086 2.373 1.00 81.39 22 ARG C O 1
ATOM 1434 N N . THR C 1 31 ? 16.040 14.513 2.132 1.00 79.87 23 THR C N 1
ATOM 1435 C CA . THR C 1 31 ? 15.838 14.702 3.559 1.00 78.01 23 THR C CA 1
ATOM 1436 C C . THR C 1 31 ? 14.873 13.652 4.102 1.00 74.72 23 THR C C 1
ATOM 1437 O O . THR C 1 31 ? 14.106 13.033 3.363 1.00 72.17 23 THR C O 1
ATOM 1441 N N . LEU C 1 32 ? 14.929 13.457 5.421 1.00 78.26 24 LEU C N 1
ATOM 1442 C CA . LEU C 1 32 ? 13.954 12.598 6.082 1.00 72.75 24 LEU C CA 1
ATOM 1443 C C . LEU C 1 32 ? 12.535 13.076 5.815 1.00 73.01 24 LEU C C 1
ATOM 1444 O O . LEU C 1 32 ? 11.622 12.263 5.642 1.00 70.36 24 LEU C O 1
ATOM 1449 N N . ARG C 1 33 ? 12.333 14.394 5.766 1.00 76.45 25 ARG C N 1
ATOM 1450 C CA . ARG C 1 33 ? 10.994 14.928 5.534 1.00 77.32 25 ARG C CA 1
ATOM 1451 C C . ARG C 1 33 ? 10.498 14.590 4.136 1.00 75.83 25 ARG C C 1
ATOM 1452 O O . ARG C 1 33 ? 9.345 14.174 3.965 1.00 74.11 25 ARG C O 1
ATOM 1460 N N . GLU C 1 34 ? 11.352 14.764 3.124 1.00 75.70 26 GLU C N 1
ATOM 1461 C CA . GLU C 1 34 ? 10.954 14.441 1.758 1.00 74.38 26 GLU C CA 1
ATOM 1462 C C . GLU C 1 34 ? 10.606 12.967 1.630 1.00 70.20 26 GLU C C 1
ATOM 1463 O O . GLU C 1 34 ? 9.552 12.613 1.091 1.00 81.16 26 GLU C O 1
ATOM 1469 N N . VAL C 1 35 ? 11.474 12.089 2.135 1.00 68.09 27 VAL C N 1
ATOM 1470 C CA . VAL C 1 35 ? 11.211 10.657 2.024 1.00 71.67 27 VAL C CA 1
ATOM 1471 C C . VAL C 1 35 ? 9.989 10.277 2.847 1.00 63.29 27 VAL C C 1
ATOM 1472 O O . VAL C 1 35 ? 9.140 9.491 2.403 1.00 64.93 27 VAL C O 1
ATOM 1476 N N . SER C 1 36 ? 9.867 10.829 4.052 1.00 65.21 28 SER C N 1
ATOM 1477 C CA . SER C 1 36 ? 8.729 10.459 4.887 1.00 64.66 28 SER C CA 1
ATOM 1478 C C . SER C 1 36 ? 7.431 10.981 4.287 1.00 68.97 28 SER C C 1
ATOM 1479 O O . SER C 1 3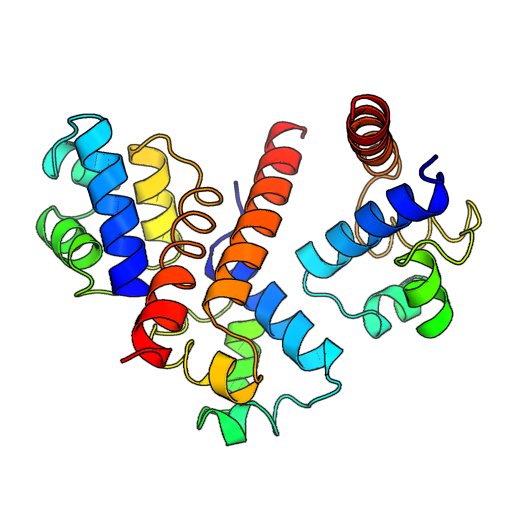6 ? 6.439 10.247 4.200 1.00 72.08 28 SER C O 1
ATOM 1482 N N . ASP C 1 37 ? 7.424 12.241 3.846 1.00 68.92 29 ASP C N 1
ATOM 1483 C CA . ASP C 1 37 ? 6.243 12.778 3.175 1.00 80.31 29 ASP C CA 1
ATOM 1484 C C . ASP C 1 37 ? 5.900 11.962 1.934 1.00 76.49 29 ASP C C 1
ATOM 1485 O O . ASP C 1 37 ? 4.725 11.680 1.674 1.00 81.61 29 ASP C O 1
ATOM 1490 N N . ALA C 1 38 ? 6.916 11.578 1.154 1.00 72.07 30 ALA C N 1
ATOM 1491 C CA . ALA C 1 38 ? 6.664 10.795 -0.051 1.00 71.12 30 ALA C CA 1
ATOM 1492 C C . ALA C 1 38 ? 6.184 9.392 0.280 1.00 66.43 30 ALA C C 1
ATOM 1493 O O . ALA C 1 38 ? 5.382 8.824 -0.470 1.00 66.79 30 ALA C O 1
ATOM 1495 N N . ALA C 1 39 ? 6.654 8.823 1.387 1.00 65.57 31 ALA C N 1
ATOM 1496 C CA . ALA C 1 39 ? 6.290 7.472 1.790 1.00 61.04 31 ALA C CA 1
ATOM 1497 C C . ALA C 1 39 ? 5.093 7.435 2.730 1.00 66.80 31 ALA C C 1
ATOM 1498 O O . ALA C 1 39 ? 4.709 6.347 3.173 1.00 63.31 31 ALA C O 1
ATOM 1500 N N . ARG C 1 40 ? 4.500 8.593 3.036 1.00 76.27 32 ARG C N 1
ATOM 1501 C CA . ARG C 1 40 ? 3.317 8.688 3.894 1.00 72.38 32 ARG C CA 1
ATOM 1502 C C . ARG C 1 40 ? 3.591 8.140 5.290 1.00 68.61 32 ARG C C 1
ATOM 1503 O O . ARG C 1 40 ? 2.745 7.474 5.888 1.00 68.79 32 ARG C O 1
ATOM 1511 N N . VAL C 1 41 ? 4.776 8.419 5.827 1.00 65.32 33 VAL C N 1
ATOM 1512 C CA . VAL C 1 41 ? 5.085 8.033 7.196 1.00 70.70 33 VAL C CA 1
ATOM 1513 C C . VAL C 1 41 ? 5.597 9.240 7.958 1.00 74.98 33 VAL C C 1
ATOM 1514 O O . VAL C 1 41 ? 5.983 10.257 7.380 1.00 84.15 33 VAL C O 1
ATOM 1518 N N . SER C 1 42 ? 5.594 9.111 9.278 1.00 78.02 34 SER C N 1
ATOM 1519 C CA . SER C 1 42 ? 6.150 10.156 10.119 1.00 81.24 34 SER C CA 1
ATOM 1520 C C . SER C 1 42 ? 7.665 10.168 9.992 1.00 74.40 34 SER C C 1
ATOM 1521 O O . SER C 1 42 ? 8.302 9.130 9.795 1.00 71.38 34 SER C O 1
ATOM 1524 N N . LEU C 1 43 ? 8.239 11.368 10.096 1.00 77.57 35 LEU C N 1
ATOM 1525 C CA . LEU C 1 43 ? 9.691 11.499 10.120 1.00 82.08 35 LEU C CA 1
ATOM 1526 C C . LEU C 1 43 ? 10.303 10.637 11.218 1.00 78.66 35 LEU C C 1
ATOM 1527 O O . LEU C 1 43 ? 11.355 10.017 11.019 1.00 75.47 35 LEU C O 1
ATOM 1529 N N . GLY C 1 44 ? 9.648 10.572 12.377 1.00 78.34 36 GLY C N 1
ATOM 1530 C CA . GLY C 1 44 ? 10.198 9.809 13.485 1.00 78.15 36 GLY C CA 1
ATOM 1531 C C . GLY C 1 44 ? 10.252 8.318 13.214 1.00 74.48 36 GLY C C 1
ATOM 1532 O O . GLY C 1 44 ? 11.228 7.651 13.568 1.00 73.83 36 GLY C O 1
ATOM 1533 N N . TYR C 1 45 ? 9.213 7.772 12.578 1.00 72.55 37 TYR C N 1
ATOM 1534 C CA . TYR C 1 45 ? 9.223 6.343 12.283 1.00 68.99 37 TYR C CA 1
ATOM 1535 C C . TYR C 1 45 ? 10.256 5.998 11.216 1.00 67.23 37 TYR C C 1
ATOM 1536 O O . TYR C 1 45 ? 10.933 4.967 11.313 1.00 65.54 37 TYR C O 1
ATOM 1545 N N . LEU C 1 46 ? 10.373 6.825 10.178 1.00 67.62 38 LEU C N 1
ATOM 1546 C CA . LEU C 1 46 ? 11.424 6.590 9.193 1.00 66.30 38 LEU C CA 1
ATOM 1547 C C . LEU C 1 46 ? 12.784 6.503 9.872 1.00 67.42 38 LEU C C 1
ATOM 1548 O O . LEU C 1 46 ? 13.565 5.588 9.601 1.00 65.62 38 LEU C O 1
ATOM 1553 N N . SER C 1 47 ? 13.059 7.418 10.801 1.00 77.36 39 SER C N 1
ATOM 1554 C CA . SER C 1 47 ? 14.331 7.392 11.513 1.00 75.04 39 SER C CA 1
ATOM 1555 C C . SER C 1 47 ? 14.496 6.105 12.315 1.00 70.43 39 SER C C 1
ATOM 1556 O O . SER C 1 47 ? 15.585 5.522 12.347 1.00 69.89 39 SER C O 1
ATOM 1559 N N . GLU C 1 48 ? 13.431 5.661 12.987 1.00 69.95 40 GLU C N 1
ATOM 1560 C CA . GLU C 1 48 ? 13.478 4.397 13.717 1.00 69.81 40 GLU C CA 1
ATOM 1561 C C . GLU C 1 48 ? 13.804 3.230 12.794 1.00 65.21 40 GLU C C 1
ATOM 1562 O O . GLU C 1 48 ? 14.574 2.334 13.161 1.00 64.40 40 GLU C O 1
ATOM 1568 N N . VAL C 1 49 ? 13.201 3.205 11.607 1.00 63.38 41 VAL C N 1
ATOM 1569 C CA . VAL C 1 49 ? 13.489 2.135 10.653 1.00 60.35 41 VAL C CA 1
ATOM 1570 C C . VAL C 1 49 ? 14.955 2.178 10.239 1.00 64.80 41 VAL C C 1
ATOM 1571 O O . VAL C 1 49 ? 15.661 1.162 10.288 1.00 63.31 41 VAL C O 1
ATOM 1575 N N . GLU C 1 50 ? 15.441 3.360 9.839 1.00 62.54 42 GLU C N 1
ATOM 1576 C CA . GLU C 1 50 ? 16.826 3.471 9.382 1.00 68.51 42 GLU C CA 1
ATOM 1577 C C . GLU C 1 50 ? 17.798 3.070 10.483 1.00 64.16 42 GLU C C 1
ATOM 1578 O O . GLU C 1 50 ? 18.800 2.402 10.221 1.00 63.27 42 GLU C O 1
ATOM 1584 N N . ARG C 1 51 ? 17.502 3.439 11.724 1.00 66.23 43 ARG C N 1
ATOM 1585 C CA . ARG C 1 51 ? 18.350 3.081 12.855 1.00 73.53 43 ARG C CA 1
ATOM 1586 C C . ARG C 1 51 ? 18.127 1.649 13.337 1.00 66.66 43 ARG C C 1
ATOM 1587 O O . ARG C 1 51 ? 18.683 1.265 14.372 1.00 69.57 43 ARG C O 1
ATOM 1589 N N . GLY C 1 52 ? 17.331 0.855 12.623 1.00 62.54 44 GLY C N 1
ATOM 1590 C CA . GLY C 1 52 ? 17.090 -0.516 13.028 1.00 60.51 44 GLY C CA 1
ATOM 1591 C C . GLY C 1 52 ? 16.248 -0.685 14.276 1.00 71.57 44 GLY C C 1
ATOM 1592 O O . GLY C 1 52 ? 16.217 -1.782 14.843 1.00 63.32 44 GLY C O 1
ATOM 1593 N N . ARG C 1 53 ? 15.552 0.363 14.718 1.00 63.44 45 ARG C N 1
ATOM 1594 C CA . ARG C 1 53 ? 14.807 0.290 15.971 1.00 68.78 45 ARG C CA 1
ATOM 1595 C C . ARG C 1 53 ? 13.411 -0.285 15.780 1.00 69.48 45 ARG C C 1
ATOM 1596 O O . ARG C 1 53 ? 12.834 -0.823 16.729 1.00 73.03 45 ARG C O 1
ATOM 1598 N N . LYS C 1 54 ? 12.854 -0.184 14.578 1.00 64.47 46 LYS C N 1
ATOM 1599 C CA . LYS C 1 54 ? 11.534 -0.712 14.278 1.00 59.19 46 LYS C CA 1
ATOM 1600 C C . LYS C 1 54 ? 11.607 -1.560 13.022 1.00 60.95 46 LYS C C 1
ATOM 1601 O O . LYS C 1 54 ? 12.404 -1.284 12.120 1.00 61.01 46 LYS C O 1
ATOM 1603 N N . GLU C 1 55 ? 10.779 -2.604 12.983 1.00 59.98 47 GLU C N 1
ATOM 1604 C CA . GLU C 1 55 ? 10.645 -3.447 11.797 1.00 62.74 47 GLU C CA 1
ATOM 1605 C C . GLU C 1 55 ? 9.721 -2.771 10.796 1.00 62.10 47 GLU C C 1
ATOM 1606 O O . GLU C 1 55 ? 8.543 -2.542 11.091 1.00 63.29 47 GLU C O 1
ATOM 1612 N N . ALA C 1 56 ? 10.237 -2.473 9.613 1.00 59.59 48 ALA C N 1
ATOM 1613 C CA . ALA C 1 56 ? 9.378 -1.999 8.540 1.00 53.91 48 ALA C CA 1
ATOM 1614 C C . ALA C 1 56 ? 8.520 -3.145 8.025 1.00 54.94 48 ALA C C 1
ATOM 1615 O O . ALA C 1 56 ? 9.011 -4.258 7.816 1.00 52.77 48 ALA C O 1
ATOM 1617 N N . SER C 1 57 ? 7.231 -2.883 7.838 1.00 46.86 49 SER C N 1
ATOM 1618 C CA . SER C 1 57 ? 6.403 -3.843 7.129 1.00 56.72 49 SER C CA 1
ATOM 1619 C C . SER C 1 57 ? 6.820 -3.882 5.663 1.00 42.98 49 SER C C 1
ATOM 1620 O O . SER C 1 57 ? 7.474 -2.965 5.158 1.00 51.55 49 SER C O 1
ATOM 1623 N N . SER C 1 58 ? 6.442 -4.966 4.980 1.00 42.05 50 SER C N 1
ATOM 1624 C CA . SER C 1 58 ? 6.694 -5.049 3.543 1.00 41.24 50 SER C CA 1
ATOM 1625 C C . SER C 1 58 ? 6.096 -3.858 2.811 1.00 46.15 50 SER C C 1
ATOM 1626 O O . SER C 1 58 ? 6.711 -3.308 1.886 1.00 44.74 50 SER C O 1
ATOM 1629 N N . GLU C 1 59 ? 4.893 -3.443 3.212 1.00 43.80 51 GLU C N 1
ATOM 1630 C CA . GLU C 1 59 ? 4.229 -2.340 2.529 1.00 49.30 51 GLU C CA 1
ATOM 1631 C C . GLU C 1 59 ? 5.005 -1.045 2.715 1.00 54.10 51 GLU C C 1
ATOM 1632 O O . GLU C 1 59 ? 5.225 -0.296 1.755 1.00 55.34 51 GLU C O 1
ATOM 1638 N N . LEU C 1 60 ? 5.466 -0.784 3.938 1.00 52.58 52 LEU C N 1
ATOM 1639 C CA . LEU C 1 60 ? 6.251 0.421 4.184 1.00 51.33 52 LEU C CA 1
ATOM 1640 C C . LEU C 1 60 ? 7.609 0.348 3.495 1.00 60.20 52 LEU C C 1
ATOM 1641 O O . LEU C 1 60 ? 8.042 1.307 2.840 1.00 54.10 52 LEU C O 1
ATOM 1646 N N . LEU C 1 61 ? 8.308 -0.774 3.657 1.00 53.67 53 LEU C N 1
ATOM 1647 C CA . LEU C 1 61 ? 9.596 -0.938 3.003 1.00 49.09 53 LEU C CA 1
ATOM 1648 C C . LEU C 1 61 ? 9.474 -0.669 1.514 1.00 48.17 53 LEU C C 1
ATOM 1649 O O . LEU C 1 61 ? 10.326 0.000 0.917 1.00 49.74 53 LEU C O 1
ATOM 1654 N N . SER C 1 62 ? 8.390 -1.149 0.906 1.00 47.64 54 SER C N 1
ATOM 1655 C CA . SER C 1 62 ? 8.156 -0.895 -0.508 1.00 49.18 54 SER C CA 1
ATOM 1656 C C . SER C 1 62 ? 7.872 0.581 -0.768 1.00 55.53 54 SER C C 1
ATOM 1657 O O . SER C 1 62 ? 8.339 1.138 -1.769 1.00 53.33 54 SER C O 1
ATOM 1660 N N . ALA C 1 63 ? 7.113 1.236 0.119 1.00 50.88 55 ALA C N 1
ATOM 1661 C CA . ALA C 1 63 ? 6.854 2.665 -0.058 1.00 53.57 55 ALA C CA 1
ATOM 1662 C C . ALA C 1 63 ? 8.140 3.478 0.044 1.00 55.74 55 ALA C C 1
ATOM 1663 O O . ALA C 1 63 ? 8.336 4.456 -0.694 1.00 53.13 55 ALA C O 1
ATOM 1665 N N . ILE C 1 64 ? 9.028 3.098 0.960 1.00 60.85 56 ILE C N 1
ATOM 1666 C CA . ILE C 1 64 ? 10.295 3.808 1.099 1.00 52.45 56 ILE C CA 1
ATOM 1667 C C . ILE C 1 64 ? 11.116 3.679 -0.178 1.00 58.51 56 ILE C C 1
ATOM 1668 O O . ILE C 1 64 ? 11.574 4.681 -0.742 1.00 56.61 56 ILE C O 1
ATOM 1673 N N . CYS C 1 65 ? 11.297 2.443 -0.662 1.00 48.72 57 CYS C N 1
ATOM 1674 C CA . CYS C 1 65 ? 12.073 2.222 -1.877 1.00 47.59 57 CYS C CA 1
ATOM 1675 C C . CYS C 1 65 ? 11.524 3.041 -3.036 1.00 60.09 57 CYS C C 1
ATOM 1676 O O . CYS C 1 65 ? 12.295 3.595 -3.831 1.00 62.00 57 CYS C O 1
ATOM 1679 N N . ASP C 1 66 ? 10.194 3.144 -3.138 1.00 52.89 58 ASP C N 1
ATOM 1680 C CA . ASP C 1 66 ? 9.594 3.969 -4.184 1.00 60.40 58 ASP C CA 1
ATOM 1681 C C . ASP C 1 66 ? 10.026 5.425 -4.049 1.00 63.98 58 ASP C C 1
ATOM 1682 O O . ASP C 1 66 ? 10.525 6.027 -5.008 1.00 69.68 58 ASP C O 1
ATOM 1687 N N . ALA C 1 67 ? 9.860 6.004 -2.857 1.00 64.13 59 ALA C N 1
ATOM 1688 C CA . ALA C 1 67 ? 10.278 7.382 -2.621 1.00 64.44 59 ALA C CA 1
ATOM 1689 C C . ALA C 1 67 ? 11.756 7.602 -2.917 1.00 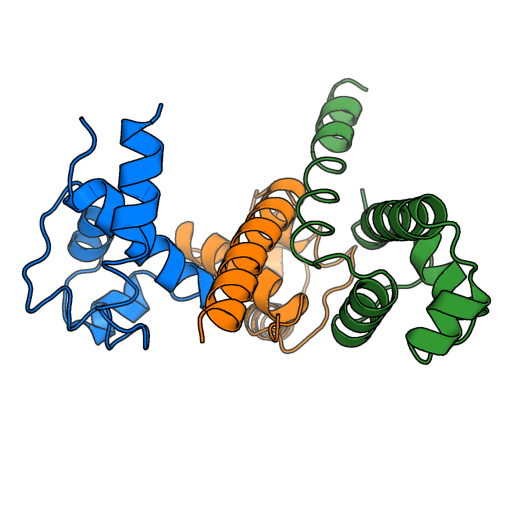66.50 59 ALA C C 1
ATOM 1690 O O . ALA C 1 67 ? 12.161 8.732 -3.217 1.00 68.29 59 ALA C O 1
ATOM 1692 N N . LEU C 1 68 ? 12.570 6.559 -2.831 1.00 65.87 60 LEU C N 1
ATOM 1693 C CA . LEU C 1 68 ? 13.983 6.661 -3.158 1.00 65.06 60 LEU C CA 1
ATOM 1694 C C . LEU C 1 68 ? 14.279 6.333 -4.613 1.00 64.59 60 LEU C C 1
ATOM 1695 O O . LEU C 1 68 ? 15.427 6.482 -5.041 1.00 68.27 60 LEU C O 1
ATOM 1700 N N . ASP C 1 69 ? 13.276 5.909 -5.380 1.00 66.80 61 ASP C N 1
ATOM 1701 C CA . ASP C 1 69 ? 13.478 5.451 -6.754 1.00 64.81 61 ASP C CA 1
ATOM 1702 C C . ASP C 1 69 ? 14.553 4.366 -6.805 1.00 65.97 61 ASP C C 1
ATOM 1703 O O . ASP C 1 69 ? 15.433 4.371 -7.665 1.00 68.04 61 ASP C O 1
ATOM 1705 N N . VAL C 1 70 ? 14.480 3.429 -5.862 1.00 65.66 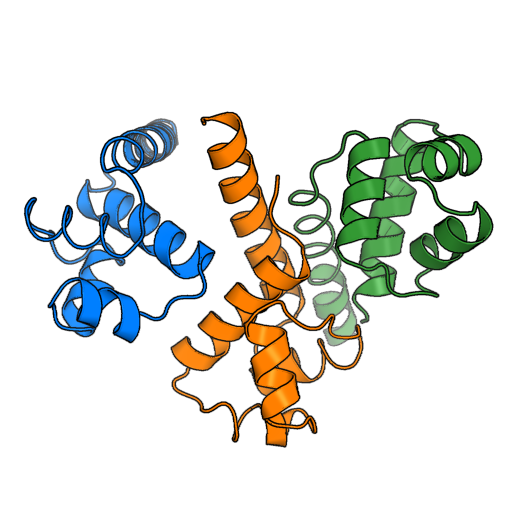62 VAL C N 1
ATOM 1706 C CA . VAL C 1 70 ? 15.451 2.342 -5.739 1.00 57.63 62 VAL C CA 1
ATOM 1707 C C . VAL C 1 70 ? 14.694 1.020 -5.695 1.00 52.29 62 VAL C C 1
ATOM 1708 O O . VAL C 1 70 ? 13.694 0.913 -4.972 1.00 53.54 62 VAL C O 1
ATOM 1712 N N . PRO C 1 71 ? 15.100 0.003 -6.459 1.00 47.57 63 PRO C N 1
ATOM 1713 C CA . PRO C 1 71 ? 14.357 -1.264 -6.432 1.00 48.14 63 PRO C CA 1
ATOM 1714 C C . PRO C 1 71 ? 14.609 -2.023 -5.142 1.00 50.30 63 PRO C C 1
ATOM 1715 O O . PRO C 1 71 ? 15.719 -2.030 -4.602 1.00 45.95 63 PRO C O 1
ATOM 1719 N N . LEU C 1 72 ? 13.543 -2.646 -4.638 1.00 51.58 64 LEU C N 1
ATOM 1720 C CA . LEU C 1 72 ? 13.652 -3.462 -3.440 1.00 46.23 64 LEU C CA 1
ATOM 1721 C C . LEU C 1 72 ? 14.609 -4.628 -3.645 1.00 42.13 64 LEU C C 1
ATOM 1722 O O . LEU C 1 72 ? 15.317 -5.020 -2.711 1.00 40.09 64 LEU C O 1
ATOM 1727 N N . SER C 1 73 ? 14.643 -5.189 -4.861 1.00 43.89 65 SER C N 1
ATOM 1728 C CA . SER C 1 73 ? 15.604 -6.240 -5.180 1.00 37.93 65 SER C CA 1
ATOM 1729 C C . SER C 1 73 ? 17.015 -5.826 -4.823 1.00 38.49 65 SER C C 1
ATOM 1730 O O . SER C 1 73 ? 17.792 -6.635 -4.302 1.00 45.20 65 SER C O 1
ATOM 1733 N N . ARG C 1 74 ? 17.378 -4.568 -5.114 1.00 39.46 66 ARG C N 1
ATOM 1734 C CA A ARG C 1 74 ? 18.741 -4.117 -4.851 0.51 46.26 66 ARG C CA 1
ATOM 1735 C CA B ARG C 1 74 ? 18.739 -4.114 -4.853 0.49 46.23 66 ARG C CA 1
ATOM 1736 C C . ARG C 1 74 ? 18.963 -3.875 -3.365 1.00 43.85 66 ARG C C 1
ATOM 1737 O O . ARG C 1 74 ? 20.048 -4.154 -2.842 1.00 43.12 66 ARG C O 1
ATOM 1752 N N . VAL C 1 75 ? 17.941 -3.375 -2.662 1.00 42.95 67 VAL C N 1
ATOM 1753 C CA . VAL C 1 75 ? 18.040 -3.272 -1.210 1.00 46.19 67 VAL C CA 1
ATOM 1754 C C . VAL C 1 75 ? 18.332 -4.641 -0.614 1.00 38.74 67 VAL C C 1
ATOM 1755 O O . VAL C 1 75 ? 19.195 -4.784 0.259 1.00 40.22 67 VAL C O 1
ATOM 1759 N N . LEU C 1 76 ? 17.639 -5.672 -1.110 1.00 37.79 68 LEU C N 1
ATOM 1760 C CA . LEU C 1 76 ? 17.766 -7.027 -0.580 1.00 40.75 68 LEU C CA 1
ATOM 1761 C C . LEU C 1 76 ? 19.122 -7.631 -0.909 1.00 43.35 68 LEU C C 1
ATOM 1762 O O . LEU C 1 76 ? 19.759 -8.256 -0.053 1.00 38.15 68 LEU C O 1
ATOM 1767 N N . THR C 1 77 ? 19.570 -7.509 -2.161 1.00 38.71 69 THR C N 1
ATOM 1768 C CA A THR C 1 77 ? 20.898 -8.014 -2.477 0.56 40.05 69 THR C CA 1
ATOM 1769 C CA B THR C 1 77 ? 20.899 -8.000 -2.491 0.44 40.06 69 THR C CA 1
ATOM 1770 C C . THR C 1 77 ? 21.968 -7.221 -1.737 1.00 41.14 69 THR C C 1
ATOM 1771 O O . THR C 1 77 ? 22.927 -7.804 -1.227 1.00 42.74 69 THR C O 1
ATOM 1778 N N . ASP C 1 78 ? 21.809 -5.895 -1.632 1.00 41.51 70 ASP C N 1
ATOM 1779 C CA . ASP C 1 78 ? 22.756 -5.118 -0.837 1.00 43.97 70 ASP C CA 1
ATOM 1780 C C . ASP C 1 78 ? 22.784 -5.613 0.601 1.00 48.31 70 ASP C C 1
ATOM 1781 O O . ASP C 1 78 ? 23.858 -5.834 1.176 1.00 45.94 70 ASP C O 1
ATOM 1786 N N . ALA C 1 79 ? 21.603 -5.791 1.198 1.00 44.48 71 ALA C N 1
ATOM 1787 C CA . ALA C 1 79 ? 21.536 -6.269 2.571 1.00 48.12 71 ALA C CA 1
ATOM 1788 C C . ALA C 1 79 ? 22.108 -7.672 2.690 1.00 40.30 71 ALA C C 1
ATOM 1789 O O . ALA C 1 79 ? 22.756 -8.005 3.691 1.00 46.28 71 ALA C O 1
ATOM 1791 N N . GLY C 1 80 ? 21.872 -8.511 1.680 1.00 39.71 72 GLY C N 1
ATOM 1792 C CA . GLY C 1 80 ? 22.406 -9.862 1.715 1.00 43.88 72 GLY C CA 1
ATOM 1793 C C . GLY C 1 80 ? 23.924 -9.898 1.714 1.00 46.87 72 GLY C C 1
ATOM 1794 O O . GLY C 1 80 ? 24.531 -10.695 2.434 1.00 42.26 72 GLY C O 1
ATOM 1795 N N . GLU C 1 81 ? 24.553 -9.034 0.905 1.00 44.83 73 GLU C N 1
ATOM 1796 C CA . GLU C 1 81 ? 26.017 -8.959 0.854 1.00 53.99 73 GLU C CA 1
ATOM 1797 C C . GLU C 1 81 ? 26.585 -8.468 2.180 1.00 53.23 73 GLU C C 1
ATOM 1798 O O . GLU C 1 81 ? 27.555 -9.027 2.707 1.00 51.91 73 GLU C O 1
ATOM 1804 N N . SER C 1 82 ? 26.010 -7.388 2.712 1.00 54.17 74 SER C N 1
ATOM 1805 C CA A SER C 1 82 ? 26.464 -6.857 3.992 0.22 49.37 74 SER C CA 1
ATOM 1806 C CA B SER C 1 82 ? 26.464 -6.857 3.992 0.22 49.37 74 SER C CA 1
ATOM 1807 C CA C SER C 1 82 ? 26.425 -6.839 3.998 0.56 49.25 74 SER C CA 1
ATOM 1808 C C . SER C 1 82 ? 26.409 -7.929 5.069 1.00 48.33 74 SER C C 1
ATOM 1809 O O . SER C 1 82 ? 27.381 -8.136 5.807 1.00 47.71 74 SER C O 1
ATOM 1816 N N . MET C 1 83 ? 25.274 -8.632 5.157 1.00 43.96 75 MET C N 1
ATOM 1817 C CA A MET C 1 83 ? 25.115 -9.678 6.160 0.63 43.53 75 MET C CA 1
ATOM 1818 C CA B MET C 1 83 ? 25.111 -9.682 6.155 0.37 43.52 75 MET C CA 1
ATOM 1819 C C . MET C 1 83 ? 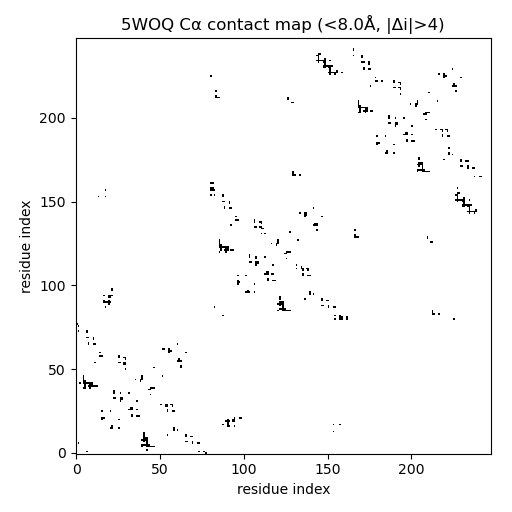26.158 -10.774 5.993 1.00 49.06 75 MET C C 1
ATOM 1820 O O . MET C 1 83 ? 26.692 -11.285 6.985 1.00 46.32 75 MET C O 1
ATOM 1829 N N . ALA C 1 84 ? 26.450 -11.160 4.750 1.00 44.68 76 ALA C N 1
ATOM 1830 C CA . ALA C 1 84 ? 27.429 -12.213 4.517 1.00 46.12 76 ALA C CA 1
ATOM 1831 C C . ALA C 1 84 ? 28.818 -11.782 4.986 1.00 48.59 76 ALA C C 1
ATOM 1832 O O . ALA C 1 84 ? 29.532 -12.549 5.641 1.00 49.75 76 ALA C O 1
ATOM 1834 N N . ARG C 1 85 ? 29.209 -10.546 4.674 1.00 49.80 77 ARG C N 1
ATOM 1835 C CA . ARG C 1 85 ? 30.494 -10.036 5.150 1.00 52.76 77 ARG C CA 1
ATOM 1836 C C . ARG C 1 85 ? 30.567 -10.064 6.672 1.00 52.79 77 ARG C C 1
ATOM 1837 O O . ARG C 1 85 ? 31.553 -10.536 7.251 1.00 56.49 77 ARG C O 1
ATOM 1845 N N . ARG C 1 86 ? 29.537 -9.531 7.339 1.00 51.06 78 ARG C N 1
ATOM 1846 C CA . ARG C 1 86 ? 29.541 -9.476 8.799 1.00 51.57 78 ARG C CA 1
ATOM 1847 C C . ARG C 1 86 ? 29.608 -10.868 9.408 1.00 51.06 78 ARG C C 1
ATOM 1848 O O . ARG C 1 86 ? 30.335 -11.089 10.382 1.00 52.75 78 ARG C O 1
ATOM 1856 N N . GLU C 1 87 ? 28.813 -11.805 8.876 1.00 49.03 79 GLU C N 1
ATOM 1857 C CA . GLU C 1 87 ? 28.850 -13.182 9.360 1.00 59.44 79 GLU C CA 1
ATOM 1858 C C . GLU C 1 87 ? 30.261 -13.748 9.255 1.00 58.64 79 GLU C C 1
ATOM 1859 O O . GLU C 1 87 ? 30.792 -14.322 10.214 1.00 60.55 79 GLU C O 1
ATOM 1865 N N . HIS C 1 88 ? 30.893 -13.571 8.098 1.00 52.24 80 HIS C N 1
ATOM 1866 C CA . HIS C 1 88 ? 32.272 -14.020 7.934 1.00 55.15 80 HIS C CA 1
ATOM 1867 C C . HIS C 1 88 ? 33.203 -13.328 8.930 1.00 65.98 80 HIS C C 1
ATOM 1868 O O . HIS C 1 88 ? 33.980 -13.986 9.635 1.00 59.22 80 HIS C O 1
ATOM 1875 N N . ASP C 1 89 ? 33.129 -11.996 9.010 1.00 57.84 81 ASP C N 1
ATOM 1876 C CA . ASP C 1 89 ? 34.017 -11.262 9.907 1.00 60.67 81 ASP C CA 1
ATOM 1877 C C . ASP C 1 89 ? 33.831 -11.687 11.355 1.00 62.65 81 ASP C C 1
ATOM 1878 O O . ASP C 1 89 ? 34.802 -11.717 12.118 1.00 63.11 81 ASP C O 1
ATOM 1883 N N . ALA C 1 90 ? 32.601 -12.035 11.746 1.00 61.10 82 ALA C N 1
ATOM 1884 C CA . ALA C 1 90 ? 32.346 -12.391 13.138 1.00 67.80 82 ALA C CA 1
ATOM 1885 C C . ALA C 1 90 ? 32.947 -13.750 13.481 1.00 70.83 82 ALA C C 1
ATOM 1886 O O . ALA C 1 90 ? 33.418 -13.958 14.607 1.00 76.51 82 ALA C O 1
ATOM 1888 N N . ARG C 1 91 ? 32.938 -14.683 12.528 1.00 70.13 83 ARG C N 1
ATOM 1889 C CA . ARG C 1 91 ? 33.502 -16.007 12.774 1.00 80.39 83 ARG C CA 1
ATOM 1890 C C . ARG C 1 91 ? 35.004 -15.932 13.022 1.00 90.43 83 ARG C C 1
ATOM 1891 O O . ARG C 1 91 ? 35.546 -16.693 13.833 1.00 95.28 83 ARG C O 1
ATOM 1893 N N . GLU C 1 92 ? 35.697 -15.023 12.331 1.00 93.26 84 GLU C N 1
ATOM 1894 C CA . GLU C 1 92 ? 37.104 -14.785 12.638 1.00 93.06 84 GLU C CA 1
ATOM 1895 C C . GLU C 1 92 ? 37.278 -14.287 14.068 1.00 96.93 84 GLU C C 1
ATOM 1896 O O . GLU C 1 92 ? 38.265 -14.619 14.736 1.00 96.74 84 GLU C O 1
ATOM 1902 N N . ALA C 1 93 ? 36.330 -13.489 14.553 1.00 99.66 85 ALA C N 1
ATOM 1903 C CA . ALA C 1 93 ? 36.393 -12.926 15.899 1.00 102.57 85 ALA C CA 1
ATOM 1904 C C . ALA C 1 93 ? 35.978 -13.949 16.953 1.00 104.47 85 ALA C C 1
ATOM 1905 O O . ALA C 1 93 ? 36.731 -14.867 17.277 1.00 107.94 85 ALA C O 1
#

Organism: Mycolicibacterium smegmatis (strain ATCC 700084 / mc(2)155) (NCBI:txid246196)

InterPro domains:
  IPR001387 Cro/C1-type, helix-turn-helix domain [PF01381] (13-65)
  IPR001387 Cro/C1-type, helix-turn-helix domain [PS50943] (13-67)
  IPR001387 Cro/C1-type, helix-turn-helix domain [SM00530] (12-67)
  IPR001387 Cro/C1-type, helix-turn-helix domain [cd00093] (10-65)
  IPR010982 Lambda repressor-like, DNA-binding domain superfamily [G3DSA:1.10.260.40] (1-81)
  IPR010982 Lambda repressor-like, DNA-binding domain superfamily [SSF47413] (4-73)
  IPR049655 Transcriptional regulator ClgR-like [NF041677] (1-112)

Solvent-accessible surface area: 12581 Å² total; per-residue (Å²): 152,39,86,113,69,68,10,11,0,65,22,1,90,38,14,13,38,19,79,0,78,19,36,151,60,4,2,98,65,8,219,39,73,65,42,90,0,29,65,4,6,137,4,153,20,100,24,59,87,132,16,24,54,34,1,6,119,35,1,132,9,72,68,78,77,0,98,79,35,4,40,72,33,37,52,145,49,130,88,153,80,128,20,37,16,51,72,0,10,0,18,20,0,37,10,14,22,39,109,79,65,64,67,44,159,89,0,1,102,67,8,92,22,73,65,36,48,1,23,75,4,7,124,7,170,26,73,22,33,0,82,63,4,29,29,0,2,110,16,2,126,14,59,11,9,124,0,0,43,54,0,0,85,5,2,45,72,40,36,92,36,46,85,74,123,82,42,15,50,66,0,9,0,44,18,0,88,76,16,28,76,126,83,61,73,70,60,160,79,1,2,82,47,6,201,34,71,44,47,87,0,51,83,3,9,79,9,63,21,62,22,43,0,87,21,3,33,32,2,3,108,18,2,88,16,52,14,8,119,2,0,32,55,0,1,109,40,2,42,160,92,63,108,78,67,88,137,120

Radius of gyration: 19.42 Å; Cα contacts (8 Å, |Δi|>4): 357; chains: 3; bounding box: 36×53×45 Å

Sequence (248 aa):
TALLREVIGDVLRNARTDQGRTLREVSDAARVSLGYLSEVERRGRRKEASSELLSSAICDDALDVVPLSRRVLTTDAGESMARREHDMTALLREVIGDVLRNARTDQGRTLREEVSDAARVSLGYLSEVERGRKEASSELLSSAICDALDDVPLSRVLTDAGESMARREHDAREAALLREVIGDVLRNARTDQGRTLREVSDAARVSLGYLSEVERGRKEASSELLSAICDALDVPLSRRVLTTDAGESSSMMARREHDAREA